Protein AF-A0A2H0RY71-F1 (afdb_monomer_lite)

Structure (mmCIF, N/CA/C/O backbone):
data_AF-A0A2H0RY71-F1
#
_entry.id   AF-A0A2H0RY71-F1
#
loop_
_atom_site.group_PDB
_atom_site.id
_atom_site.type_symbol
_atom_site.label_atom_id
_atom_site.label_alt_id
_atom_site.label_comp_id
_atom_site.label_asym_id
_atom_site.label_entity_id
_atom_site.label_seq_id
_atom_site.pdbx_PDB_ins_code
_atom_site.Cartn_x
_atom_site.Cartn_y
_atom_site.Cartn_z
_atom_site.occupancy
_atom_site.B_iso_or_equiv
_atom_site.auth_seq_id
_atom_site.auth_comp_id
_atom_site.auth_asym_id
_atom_site.auth_atom_id
_atom_site.pdbx_PDB_model_num
ATOM 1 N N . MET A 1 1 ? -17.832 7.885 30.423 1.00 71.50 1 MET A N 1
ATOM 2 C CA . MET A 1 1 ? -17.201 6.557 30.630 1.00 71.50 1 MET A CA 1
ATOM 3 C C . MET A 1 1 ? -16.771 6.067 29.256 1.00 71.50 1 MET A C 1
ATOM 5 O O . MET A 1 1 ? -17.600 6.143 28.365 1.00 71.50 1 MET A O 1
ATOM 9 N N . SER A 1 2 ? -15.509 5.671 29.056 1.00 88.50 2 SER A N 1
ATOM 10 C CA . SER A 1 2 ? -15.007 5.285 27.721 1.00 88.50 2 SER A CA 1
ATOM 11 C C . SER A 1 2 ? -15.626 3.967 27.247 1.00 88.50 2 SER A C 1
ATOM 13 O O . SER A 1 2 ? -15.734 3.004 28.014 1.00 88.50 2 SER A O 1
ATOM 15 N N . THR A 1 3 ? -16.004 3.929 25.972 1.00 90.19 3 THR A N 1
ATOM 16 C CA . THR A 1 3 ? -16.568 2.752 25.303 1.00 90.19 3 THR A CA 1
ATOM 17 C C . THR A 1 3 ? -15.517 1.651 25.176 1.00 90.19 3 THR A C 1
ATOM 19 O O . THR A 1 3 ? -15.818 0.482 25.414 1.00 90.19 3 THR A O 1
ATOM 22 N N . LEU A 1 4 ? -14.256 2.005 24.908 1.00 89.56 4 LEU A N 1
ATOM 23 C CA . LEU A 1 4 ? -13.130 1.069 24.884 1.00 89.56 4 LEU A CA 1
ATOM 24 C C . LEU A 1 4 ? -12.944 0.341 26.221 1.00 89.56 4 LEU A C 1
ATOM 26 O O . LEU A 1 4 ? -12.752 -0.876 26.246 1.00 89.56 4 LEU A O 1
ATOM 30 N N . LEU A 1 5 ? -13.031 1.066 27.341 1.00 89.62 5 LEU A N 1
ATOM 31 C CA . LEU A 1 5 ? -12.950 0.458 28.672 1.00 89.62 5 LEU A CA 1
ATOM 32 C C . LEU A 1 5 ? -14.111 -0.509 28.924 1.00 89.62 5 LEU A C 1
ATOM 34 O O . LEU A 1 5 ? -13.888 -1.600 29.447 1.00 89.62 5 LEU A O 1
ATOM 38 N N . SER A 1 6 ? -15.327 -0.141 28.511 1.00 91.06 6 SER A N 1
ATOM 39 C CA . SER A 1 6 ? -16.496 -1.019 28.624 1.00 91.06 6 SER A CA 1
ATOM 40 C C . SER A 1 6 ? -16.318 -2.306 27.808 1.00 91.06 6 SER A C 1
ATOM 42 O O . SER A 1 6 ? -16.525 -3.402 28.328 1.00 91.06 6 SER A O 1
ATOM 44 N N . VAL A 1 7 ? -15.837 -2.197 26.564 1.00 92.44 7 VAL A N 1
ATOM 45 C CA . VAL A 1 7 ? -15.566 -3.3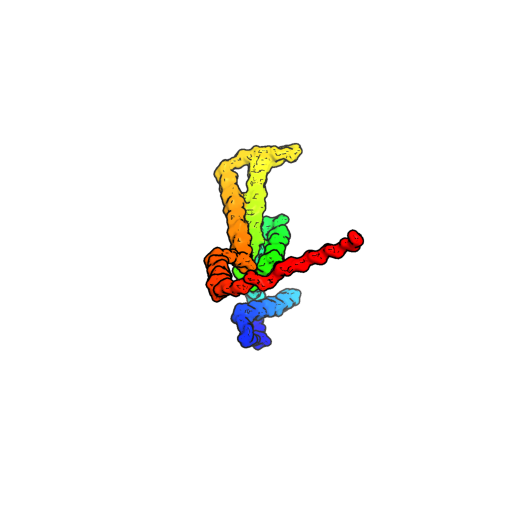55 25.697 1.00 92.44 7 VAL A CA 1
ATOM 46 C C . VAL A 1 7 ? -14.502 -4.273 26.300 1.00 92.44 7 VAL A C 1
ATOM 48 O O . VAL A 1 7 ? -14.707 -5.484 26.333 1.00 92.44 7 VAL A O 1
ATOM 51 N N . ARG A 1 8 ? -13.401 -3.725 26.831 1.00 92.81 8 ARG A N 1
ATOM 52 C CA . ARG A 1 8 ? -12.339 -4.514 27.487 1.00 92.81 8 ARG A CA 1
ATOM 53 C C . ARG A 1 8 ? -12.835 -5.275 28.719 1.00 92.81 8 ARG A C 1
ATOM 55 O O . ARG A 1 8 ? -12.370 -6.377 28.981 1.00 92.81 8 ARG A O 1
ATOM 62 N N . GLN A 1 9 ? -13.779 -4.709 29.469 1.00 91.50 9 GLN A N 1
ATOM 63 C CA . GLN A 1 9 ? -14.397 -5.398 30.607 1.00 91.50 9 GLN A CA 1
ATOM 64 C C . GLN A 1 9 ? -15.338 -6.525 30.156 1.00 91.50 9 GLN A C 1
ATOM 66 O O . GLN A 1 9 ? -15.360 -7.589 30.768 1.00 91.50 9 GLN A O 1
ATOM 71 N N . GLN A 1 10 ? -16.101 -6.308 29.082 1.00 91.38 10 GLN A N 1
ATOM 72 C CA . GLN A 1 10 ? -17.045 -7.296 28.538 1.00 91.38 10 GLN A CA 1
ATOM 73 C C . GLN A 1 10 ? -16.364 -8.430 27.767 1.00 91.38 10 GLN A C 1
ATOM 75 O O . GLN A 1 10 ? -16.939 -9.503 27.589 1.00 91.38 10 GLN A O 1
ATOM 80 N N . GLN A 1 11 ? -15.169 -8.179 27.245 1.00 89.69 11 GLN A N 1
ATOM 81 C CA . GLN A 1 11 ? -14.415 -9.108 26.420 1.00 89.69 11 GLN A CA 1
ATOM 82 C C . GLN A 1 11 ? -13.037 -9.274 27.042 1.00 89.69 11 GLN A C 1
ATOM 84 O O . GLN A 1 11 ? -12.101 -8.655 26.558 1.00 89.69 11 GLN A O 1
ATOM 89 N N . PRO A 1 12 ? -12.890 -10.062 28.118 1.00 90.81 12 PRO A N 1
ATOM 90 C CA . PRO A 1 12 ? -11.576 -10.330 28.677 1.00 90.81 12 PRO A CA 1
ATOM 91 C C . PRO A 1 12 ? -10.718 -11.101 27.669 1.00 90.81 12 PRO A C 1
ATOM 93 O O . PRO A 1 12 ? -11.213 -11.943 26.913 1.00 90.81 12 PRO A O 1
ATOM 96 N N . LYS A 1 13 ? -9.415 -10.815 27.678 1.00 93.88 13 LYS A N 1
ATOM 97 C CA . LYS A 1 13 ? -8.433 -11.499 26.835 1.00 93.88 13 LYS A CA 1
ATOM 98 C C . LYS A 1 13 ? -8.445 -13.003 27.114 1.00 93.88 13 LYS A C 1
ATOM 100 O O . LYS A 1 13 ? -8.377 -13.424 28.270 1.00 93.88 13 LYS A O 1
ATOM 105 N N . LYS A 1 14 ? -8.507 -13.811 26.054 1.00 93.38 14 LYS A N 1
ATOM 106 C CA . LYS A 1 14 ? -8.425 -15.272 26.178 1.00 93.38 14 LYS A CA 1
ATOM 107 C C . LYS A 1 14 ? -6.971 -15.726 26.392 1.00 93.38 14 LYS A C 1
ATOM 109 O O . LYS A 1 14 ? -6.064 -15.048 25.912 1.00 93.38 14 LYS A O 1
ATOM 114 N N . PRO A 1 15 ? -6.725 -16.865 27.067 1.00 91.19 15 PRO A N 1
ATOM 115 C CA . PRO A 1 15 ? -5.364 -17.334 27.358 1.00 91.19 15 PRO A CA 1
ATOM 116 C C . PRO A 1 15 ? -4.507 -17.620 26.117 1.00 91.19 15 PRO A C 1
ATOM 118 O O . PRO A 1 15 ? -3.291 -17.475 26.164 1.00 91.19 15 PRO A O 1
ATOM 121 N N . ASP A 1 16 ? -5.141 -18.032 25.021 1.00 92.38 16 ASP A N 1
ATOM 122 C CA . ASP A 1 16 ? -4.532 -18.380 23.735 1.00 92.38 16 ASP A CA 1
ATOM 123 C C . ASP A 1 16 ? -4.373 -17.182 22.787 1.00 92.38 16 ASP A C 1
ATOM 125 O O . ASP A 1 16 ? -3.717 -17.293 21.754 1.00 92.38 16 ASP A O 1
ATOM 129 N N . GLN A 1 17 ? -4.954 -16.032 23.134 1.00 90.19 17 GLN A N 1
ATOM 130 C CA . GLN A 1 17 ? -4.942 -14.842 22.297 1.00 90.19 17 GLN A CA 1
ATOM 131 C C . GLN A 1 17 ? -3.665 -14.028 22.528 1.00 90.19 17 GLN A C 1
ATOM 133 O O . GLN A 1 17 ? -3.279 -13.742 23.666 1.00 90.19 17 GLN A O 1
ATOM 138 N N . THR A 1 18 ? -3.021 -13.585 21.452 1.00 91.38 18 THR A N 1
ATOM 139 C CA . THR A 1 18 ? -1.910 -12.630 21.553 1.00 91.38 18 THR A CA 1
ATOM 140 C C . THR A 1 18 ? -2.407 -11.256 22.017 1.00 91.38 18 THR A C 1
ATOM 142 O O . THR A 1 18 ? -3.594 -10.941 21.947 1.00 91.38 18 THR A O 1
ATOM 145 N N . GLU A 1 19 ? -1.505 -10.405 22.518 1.00 91.56 19 GLU A N 1
ATOM 146 C CA . GLU A 1 19 ? -1.889 -9.033 22.890 1.00 91.56 19 GLU A CA 1
ATOM 147 C C . GLU A 1 19 ? -2.398 -8.244 21.679 1.00 91.56 19 GLU A C 1
ATOM 149 O O . GLU A 1 19 ? -3.429 -7.584 21.756 1.00 91.56 19 GLU A O 1
ATOM 154 N N . LEU A 1 20 ? -1.732 -8.398 20.533 1.00 85.88 20 LEU A N 1
ATOM 155 C CA . LEU A 1 20 ? -2.098 -7.706 19.303 1.00 85.88 20 LEU A CA 1
ATOM 156 C C . LEU A 1 20 ? -3.499 -8.108 18.814 1.00 85.88 20 LEU A C 1
ATOM 158 O O . LEU A 1 20 ? -4.319 -7.246 18.517 1.00 85.88 20 LEU A O 1
ATOM 162 N N . GLU A 1 21 ? -3.813 -9.408 18.793 1.00 86.50 21 GLU A N 1
ATOM 163 C CA . GLU A 1 21 ? -5.147 -9.895 18.406 1.00 86.50 21 GLU A CA 1
ATOM 164 C C . GLU A 1 21 ? -6.240 -9.407 19.361 1.00 86.50 21 GLU A C 1
ATOM 166 O O . GLU A 1 21 ? -7.380 -9.170 18.952 1.00 86.50 21 GLU A O 1
ATOM 171 N N . TYR A 1 22 ? -5.909 -9.281 20.646 1.00 91.56 22 TYR A N 1
ATOM 172 C CA . TYR A 1 22 ? -6.821 -8.759 21.652 1.00 91.56 22 TYR A CA 1
ATOM 173 C C . TYR A 1 22 ? -7.100 -7.266 21.444 1.00 91.56 22 TYR A C 1
ATOM 175 O O . TYR A 1 22 ? -8.259 -6.836 21.432 1.00 91.56 22 TYR A O 1
ATOM 183 N N . GLU A 1 23 ? -6.056 -6.475 21.209 1.00 90.69 23 GLU A N 1
ATOM 184 C CA . GLU A 1 23 ? -6.172 -5.057 20.869 1.00 90.69 23 GLU A CA 1
ATOM 185 C C . GLU A 1 23 ? -6.933 -4.834 19.556 1.00 90.69 23 GLU A C 1
ATOM 187 O O . GLU A 1 23 ? -7.751 -3.921 19.469 1.00 90.69 23 GLU A O 1
ATOM 192 N N . ASP A 1 24 ? -6.705 -5.666 18.539 1.00 87.81 24 ASP A N 1
ATOM 193 C CA . ASP A 1 24 ? -7.440 -5.652 17.268 1.00 87.81 24 ASP A CA 1
ATOM 194 C C . ASP A 1 24 ? -8.928 -5.905 17.451 1.00 87.81 24 ASP A C 1
ATOM 196 O O . ASP A 1 24 ? -9.764 -5.118 16.997 1.00 87.81 24 ASP A O 1
ATOM 200 N N . MET A 1 25 ? -9.269 -6.972 18.165 1.00 90.50 25 MET A N 1
ATOM 201 C CA . MET A 1 25 ? -10.656 -7.331 18.417 1.00 90.50 25 MET A CA 1
ATOM 202 C C . MET A 1 25 ? -11.376 -6.260 19.245 1.00 90.50 25 MET A C 1
ATOM 204 O O . MET A 1 25 ? -12.502 -5.885 18.909 1.00 90.50 25 MET A O 1
ATOM 208 N N . THR A 1 26 ? -10.738 -5.742 20.300 1.00 93.75 26 THR A N 1
ATOM 209 C CA . THR A 1 26 ? -11.351 -4.716 21.157 1.00 93.75 26 THR A CA 1
ATOM 210 C C . THR A 1 26 ? -11.564 -3.408 20.406 1.00 93.75 26 THR A C 1
ATOM 212 O O . THR A 1 26 ? -12.674 -2.883 20.450 1.00 93.75 26 THR A O 1
ATOM 215 N N . LEU A 1 27 ? -10.579 -2.929 19.639 1.00 92.38 27 LEU A N 1
ATOM 216 C CA . LEU A 1 27 ? -10.727 -1.711 18.835 1.00 92.38 27 LEU A CA 1
ATOM 217 C C . LEU A 1 27 ? -11.816 -1.838 17.768 1.00 92.38 27 LEU A C 1
ATOM 219 O O . LEU A 1 27 ? -12.623 -0.922 17.618 1.00 92.38 27 LEU A O 1
ATOM 223 N N . LEU A 1 28 ? -11.904 -2.978 17.074 1.00 91.06 28 LEU A N 1
ATOM 224 C CA . LEU A 1 28 ? -12.947 -3.193 16.068 1.00 91.06 28 LEU A CA 1
ATOM 225 C C . LEU A 1 28 ? -14.352 -3.235 16.692 1.00 91.06 28 LEU A C 1
ATOM 227 O O . LEU A 1 28 ? -15.292 -2.660 16.140 1.00 91.06 28 LEU A O 1
ATOM 231 N N . LYS A 1 29 ? -14.508 -3.868 17.863 1.00 93.69 29 LYS A N 1
ATOM 232 C CA . LYS A 1 29 ? -15.787 -3.877 18.595 1.00 93.69 29 LYS A CA 1
ATOM 233 C C . LYS A 1 29 ? -16.166 -2.494 19.113 1.00 93.69 29 LYS A C 1
ATOM 235 O O . LYS A 1 29 ? -17.323 -2.102 18.982 1.00 93.69 29 LYS A O 1
ATOM 240 N N . THR A 1 30 ? -15.208 -1.750 19.665 1.00 94.62 30 THR A N 1
ATOM 241 C CA . THR A 1 30 ? -15.423 -0.363 20.098 1.00 94.62 30 THR A CA 1
ATOM 242 C C . THR A 1 30 ? -15.841 0.513 18.922 1.00 94.62 30 THR A C 1
ATOM 244 O O . THR A 1 30 ? -16.807 1.263 19.046 1.00 94.62 30 THR A O 1
ATOM 247 N N . PHE A 1 31 ? -15.187 0.367 17.765 1.00 94.62 31 PHE A N 1
ATOM 248 C CA . PHE A 1 31 ? -15.582 1.059 16.543 1.00 94.62 31 PHE A CA 1
ATOM 249 C C . PHE A 1 31 ? -17.024 0.735 16.149 1.00 94.62 31 PHE A C 1
ATOM 251 O O . PHE A 1 31 ? -17.792 1.657 15.907 1.00 94.62 31 PHE A O 1
ATOM 258 N N . GLY A 1 32 ? -17.411 -0.545 16.133 1.00 92.56 32 GLY A N 1
ATOM 259 C CA . GLY A 1 32 ? -18.775 -0.963 15.794 1.00 92.56 32 GLY A CA 1
ATOM 260 C C . GLY A 1 32 ? -19.836 -0.330 16.699 1.00 92.56 32 GLY A C 1
ATOM 261 O O . GLY A 1 32 ? -20.790 0.263 16.201 1.00 92.56 32 GLY A O 1
ATOM 262 N N . GLN A 1 33 ? -19.628 -0.363 18.020 1.00 94.81 33 GLN A N 1
ATOM 263 C CA . GLN A 1 33 ? -20.557 0.239 18.987 1.00 94.81 33 GLN A CA 1
ATOM 264 C C . GLN A 1 33 ? -20.676 1.761 18.818 1.00 94.81 33 GLN A C 1
ATOM 266 O O . GLN A 1 33 ? -21.778 2.310 18.850 1.00 94.81 33 GLN A O 1
ATOM 271 N N . LEU A 1 34 ? -19.552 2.457 18.627 1.00 94.81 34 LEU A N 1
ATOM 272 C CA . LEU A 1 34 ? -19.550 3.905 18.406 1.00 94.81 34 LEU A CA 1
ATOM 273 C C . LEU A 1 34 ? -20.143 4.275 17.041 1.00 94.81 34 LEU A C 1
ATOM 275 O O . LEU A 1 34 ? -20.860 5.267 16.935 1.00 94.81 34 LEU A O 1
ATOM 279 N N . TYR A 1 35 ? -19.902 3.467 16.008 1.00 93.25 35 TYR A N 1
ATOM 280 C CA . TYR A 1 35 ? -20.454 3.668 14.672 1.00 93.25 35 TYR A CA 1
ATOM 281 C C . TYR A 1 35 ? -21.977 3.503 14.648 1.00 93.25 35 TYR A C 1
ATOM 283 O O . TYR A 1 35 ? -22.668 4.313 14.035 1.00 93.25 35 TYR A O 1
ATOM 291 N N . GLU A 1 36 ? -22.529 2.514 15.354 1.00 94.50 36 GLU A N 1
ATOM 292 C CA . GLU A 1 36 ? -23.982 2.363 15.508 1.00 94.50 36 GLU A CA 1
ATOM 293 C C . GLU A 1 36 ? -24.610 3.599 16.166 1.00 94.50 36 GLU A C 1
ATOM 295 O O . GLU A 1 36 ? -25.590 4.147 15.655 1.00 94.50 36 GLU A O 1
ATOM 300 N N . LYS A 1 37 ? -24.001 4.107 17.246 1.00 93.75 37 LYS A N 1
ATOM 301 C CA . LYS A 1 37 ? -24.437 5.357 17.890 1.00 93.75 37 LYS A CA 1
ATOM 302 C C . LYS A 1 37 ? -24.292 6.569 16.970 1.00 93.75 37 LYS A C 1
ATOM 304 O O . LYS A 1 37 ? -25.174 7.427 16.959 1.00 93.75 37 LYS A O 1
ATOM 309 N N . PHE A 1 38 ? -23.217 6.642 16.183 1.00 92.56 38 PHE A N 1
ATOM 310 C CA . PHE A 1 38 ? -23.003 7.691 15.182 1.00 92.56 38 PHE A CA 1
ATOM 311 C C . PHE A 1 38 ? -24.128 7.703 14.140 1.00 92.56 38 PHE A C 1
ATOM 313 O O . PHE A 1 38 ? -24.715 8.754 13.884 1.00 92.56 38 PHE A O 1
ATOM 320 N N . GLN A 1 39 ? -24.486 6.537 13.589 1.00 93.25 39 GLN A N 1
ATOM 321 C CA . GLN A 1 39 ? -25.592 6.396 12.629 1.00 93.25 39 GLN A CA 1
ATOM 322 C C . GLN A 1 39 ? -26.936 6.822 13.233 1.00 93.25 39 GLN A C 1
ATOM 324 O O . GLN A 1 39 ? -27.763 7.435 12.558 1.00 93.25 39 GLN A O 1
ATOM 329 N N . GLN A 1 40 ? -27.131 6.560 14.525 1.00 95.12 40 GLN A N 1
ATOM 330 C CA . GLN A 1 40 ? -28.310 6.983 15.284 1.00 95.12 40 GLN A CA 1
ATOM 331 C C . GLN A 1 40 ? -28.252 8.450 15.747 1.00 95.12 40 GLN A C 1
ATOM 333 O O . GLN A 1 40 ? -29.199 8.920 16.373 1.00 95.12 40 GLN A O 1
ATOM 338 N N . LYS A 1 41 ? -27.167 9.186 15.450 1.00 92.50 41 LYS A N 1
ATOM 339 C CA . LYS A 1 41 ? -26.903 10.555 15.937 1.00 92.50 41 LYS A CA 1
ATOM 340 C C . LYS A 1 41 ? -26.999 10.676 17.465 1.00 92.50 41 LYS A C 1
ATOM 342 O O . LYS A 1 41 ? -27.442 11.695 17.989 1.00 92.50 41 LYS A O 1
ATOM 347 N N . ALA A 1 42 ? -26.594 9.622 18.168 1.00 93.75 42 ALA A N 1
ATOM 348 C CA . ALA A 1 42 ? -26.730 9.469 19.614 1.00 93.75 42 ALA A CA 1
ATOM 349 C C . ALA A 1 42 ? -25.386 9.551 20.363 1.00 93.75 42 ALA A C 1
ATOM 351 O O . ALA A 1 42 ? -25.322 9.194 21.538 1.00 93.75 42 ALA A O 1
ATOM 352 N N . LEU A 1 43 ? -24.309 9.984 19.696 1.00 92.31 43 LEU A N 1
ATOM 353 C CA . LEU A 1 43 ? -23.012 10.172 20.344 1.00 92.31 43 LEU A CA 1
ATOM 354 C C . LEU A 1 43 ? -23.021 11.404 21.250 1.00 92.31 43 LEU A C 1
ATOM 356 O O . LEU A 1 43 ? -23.495 12.479 20.886 1.00 92.31 43 LEU A O 1
ATOM 360 N N . THR A 1 44 ? -22.433 11.250 22.428 1.00 93.25 44 THR A N 1
ATOM 361 C CA . THR A 1 44 ? -22.022 12.376 23.268 1.00 93.25 44 THR A CA 1
ATOM 362 C C . THR A 1 44 ? -20.711 12.985 22.754 1.00 93.25 44 THR A C 1
ATOM 364 O O . THR A 1 44 ? -19.957 12.330 22.040 1.00 93.25 44 THR A O 1
ATOM 367 N N . LYS A 1 45 ? -20.379 14.220 23.158 1.00 91.88 45 LYS A N 1
ATOM 368 C CA . LYS A 1 45 ? -19.122 14.889 22.751 1.00 91.88 45 LYS A CA 1
ATOM 369 C C . LYS A 1 45 ? -17.858 14.089 23.093 1.00 91.88 45 LYS A C 1
ATOM 371 O O . LYS A 1 45 ? -16.894 14.094 22.332 1.00 91.88 45 LYS A O 1
ATOM 376 N N . ASP A 1 46 ? -17.855 13.409 24.239 1.00 91.50 46 ASP A N 1
ATOM 377 C CA . ASP A 1 46 ? -16.723 12.572 24.648 1.00 91.50 46 ASP A CA 1
ATOM 378 C C . ASP A 1 46 ? -16.611 11.323 23.762 1.00 91.50 46 ASP A C 1
ATOM 380 O O . ASP A 1 46 ? -15.510 10.932 23.374 1.00 91.50 46 ASP A O 1
ATOM 384 N N . GLU A 1 47 ? -17.747 10.731 23.390 1.00 92.62 47 GLU A N 1
ATOM 385 C CA . GLU A 1 47 ? -17.793 9.584 22.483 1.00 92.62 47 GLU A CA 1
ATOM 386 C C . GLU A 1 47 ? -17.481 9.969 21.033 1.00 92.62 47 GLU A C 1
ATOM 388 O O . GLU A 1 47 ? -16.918 9.153 20.317 1.00 92.62 47 GLU A O 1
ATOM 393 N N . GLU A 1 48 ? -17.782 11.193 20.587 1.00 92.94 48 GLU A N 1
ATOM 394 C CA . GLU A 1 48 ? -17.347 11.699 19.276 1.00 92.94 48 GLU A CA 1
ATOM 395 C C . GLU A 1 48 ? -15.819 11.735 19.181 1.00 92.94 48 GLU A C 1
ATOM 397 O O . GLU A 1 48 ? -15.240 11.283 18.193 1.00 92.94 48 GLU A O 1
ATOM 402 N N . LYS A 1 49 ? -15.149 12.221 20.233 1.00 93.81 49 LYS A N 1
ATOM 403 C CA . LYS A 1 49 ? -13.683 12.236 20.290 1.00 93.81 49 LYS A CA 1
ATOM 404 C C . LYS A 1 49 ? -13.106 10.819 20.313 1.00 93.81 49 LYS A C 1
ATOM 406 O O . LYS A 1 49 ? -12.139 10.548 19.605 1.00 93.81 49 LYS A O 1
ATOM 411 N N . GLU A 1 50 ? -13.692 9.928 21.113 1.00 93.81 50 GLU A N 1
ATOM 412 C CA . GLU A 1 50 ? -13.301 8.514 21.157 1.00 93.81 50 GLU A CA 1
ATOM 413 C C . GLU A 1 50 ? -13.539 7.826 19.803 1.00 93.81 50 GLU A C 1
ATOM 415 O O . GLU A 1 50 ? -12.697 7.061 19.341 1.00 93.81 50 GLU A O 1
ATOM 420 N N . TYR A 1 51 ? -14.647 8.137 19.129 1.00 93.69 51 TYR A N 1
ATOM 421 C CA . TYR A 1 51 ? -14.985 7.599 17.815 1.00 93.69 51 TYR A CA 1
ATOM 422 C C . TYR A 1 51 ? -13.975 8.015 16.751 1.00 93.69 51 TYR A C 1
ATOM 424 O O . TYR A 1 51 ? -13.526 7.156 15.996 1.00 93.69 51 TYR A O 1
ATOM 432 N N . GLU A 1 52 ? -13.579 9.288 16.690 1.00 93.44 52 GLU A N 1
ATOM 433 C CA . GLU A 1 52 ? -12.569 9.736 15.724 1.00 93.44 52 GLU A CA 1
ATOM 434 C C . GLU A 1 52 ? -11.198 9.083 15.972 1.00 93.44 52 GLU A C 1
ATOM 436 O O . GLU A 1 52 ? -10.550 8.651 15.015 1.00 93.44 52 GLU A O 1
ATOM 441 N N . ASP A 1 53 ? -10.781 8.932 17.234 1.00 93.25 53 ASP A N 1
ATOM 442 C CA . ASP A 1 53 ? -9.527 8.248 17.586 1.00 93.25 53 ASP A CA 1
ATOM 443 C C . ASP A 1 53 ? -9.558 6.762 17.187 1.00 93.25 53 ASP A C 1
ATOM 445 O O . ASP A 1 53 ? -8.703 6.276 16.439 1.00 93.25 53 ASP A O 1
ATOM 449 N N . VAL A 1 54 ? -10.609 6.045 17.598 1.00 93.38 54 VAL A N 1
ATOM 450 C CA . VAL A 1 54 ? -10.791 4.624 17.274 1.00 93.38 54 VAL A CA 1
ATOM 451 C C . VAL A 1 54 ? -10.943 4.417 15.764 1.00 93.38 54 VAL A C 1
ATOM 453 O O . VAL A 1 54 ? -10.362 3.480 15.212 1.00 93.38 54 VAL A O 1
ATOM 456 N N . ARG A 1 55 ? -11.664 5.302 15.061 1.00 91.19 55 ARG A N 1
ATOM 457 C CA . ARG A 1 55 ? -11.794 5.259 13.597 1.00 91.19 55 ARG A CA 1
ATOM 458 C C . ARG A 1 55 ? -10.436 5.402 12.925 1.00 91.19 55 ARG A C 1
ATOM 460 O O . ARG A 1 55 ? -10.152 4.639 12.004 1.00 91.19 55 ARG A O 1
ATOM 467 N N . GLY A 1 56 ? -9.599 6.340 13.370 1.00 87.75 56 GLY A N 1
ATOM 468 C CA . GLY A 1 56 ? -8.245 6.518 12.845 1.00 87.75 56 GLY A CA 1
ATOM 469 C C . GLY A 1 56 ? -7.397 5.253 12.991 1.00 87.75 56 GLY A C 1
ATOM 470 O O . GLY A 1 56 ? -6.767 4.812 12.028 1.00 87.75 56 GLY A O 1
ATOM 471 N N . GLN A 1 57 ? -7.448 4.617 14.163 1.00 89.25 57 GLN A N 1
ATOM 472 C CA . GLN A 1 57 ? -6.707 3.384 14.444 1.00 89.25 57 GLN A CA 1
ATOM 473 C C . GLN A 1 57 ? -7.204 2.195 13.607 1.00 89.25 57 GLN A C 1
ATOM 475 O O . GLN A 1 57 ? -6.399 1.488 12.996 1.00 89.25 57 GLN A O 1
ATOM 480 N N . VAL A 1 58 ? -8.523 1.991 13.519 1.00 87.06 58 VAL A N 1
ATOM 481 C CA . VAL A 1 58 ? -9.118 0.929 12.689 1.00 87.06 58 VAL A CA 1
ATOM 482 C C . VAL A 1 58 ? -8.815 1.158 11.211 1.00 87.06 58 VAL A C 1
ATOM 484 O O . VAL A 1 58 ? -8.442 0.218 10.508 1.00 87.06 58 VAL A O 1
ATOM 487 N N . PHE A 1 59 ? -8.903 2.403 10.737 1.00 83.38 59 PHE A N 1
ATOM 488 C CA . PHE A 1 59 ? -8.587 2.740 9.354 1.00 83.38 59 PHE A CA 1
ATOM 489 C C . PHE A 1 59 ? -7.119 2.456 9.030 1.00 83.38 59 PHE A C 1
ATOM 491 O O . PHE A 1 59 ? -6.845 1.764 8.053 1.00 83.38 59 PHE A O 1
ATOM 498 N N . ALA A 1 60 ? -6.177 2.888 9.876 1.00 80.12 60 ALA A N 1
ATOM 499 C CA . ALA A 1 60 ? -4.752 2.603 9.695 1.00 80.12 60 ALA A CA 1
ATOM 500 C C . ALA A 1 60 ? -4.462 1.091 9.615 1.00 80.12 60 ALA A C 1
ATOM 502 O O . ALA A 1 60 ? -3.660 0.644 8.792 1.00 80.12 60 ALA A O 1
ATOM 503 N N . ARG A 1 61 ? -5.163 0.278 10.415 1.00 78.19 61 ARG A N 1
ATOM 504 C CA . ARG A 1 61 ? -5.050 -1.189 10.378 1.00 78.19 61 ARG A CA 1
ATOM 505 C C . ARG A 1 61 ? -5.642 -1.785 9.102 1.00 78.19 61 ARG A C 1
ATOM 507 O O . ARG A 1 61 ? -5.015 -2.634 8.467 1.00 78.19 61 ARG A O 1
ATOM 514 N N . HIS A 1 62 ? -6.814 -1.316 8.677 1.00 73.19 62 HIS A N 1
ATOM 515 C CA . HIS A 1 62 ? -7.407 -1.719 7.402 1.00 73.19 62 HIS A CA 1
ATOM 516 C C . HIS A 1 62 ? -6.581 -1.285 6.193 1.00 73.19 62 HIS A C 1
ATOM 518 O O . HIS A 1 62 ? -6.549 -2.019 5.207 1.00 73.19 62 HIS A O 1
ATOM 524 N N . MET A 1 63 ? -5.852 -0.169 6.267 1.00 76.75 63 MET A N 1
ATOM 525 C CA . MET A 1 63 ? -4.944 0.237 5.195 1.00 76.75 63 MET A CA 1
ATOM 526 C C . MET A 1 63 ? -3.873 -0.819 4.921 1.00 76.75 63 MET A C 1
ATOM 528 O O . MET A 1 63 ? -3.642 -1.145 3.759 1.00 76.75 63 MET A O 1
ATOM 532 N N . LEU A 1 64 ? -3.289 -1.404 5.971 1.00 68.69 64 LEU A N 1
ATOM 533 C CA . LEU A 1 64 ? -2.290 -2.471 5.849 1.00 68.69 64 LEU A CA 1
ATOM 534 C C . LEU A 1 64 ? -2.899 -3.827 5.466 1.00 68.69 64 LEU A C 1
ATOM 536 O O . LEU A 1 64 ? -2.281 -4.596 4.737 1.00 68.69 64 LEU A O 1
ATOM 540 N N . ALA A 1 65 ? -4.096 -4.147 5.961 1.00 68.62 65 ALA A N 1
ATOM 541 C CA . ALA A 1 65 ? -4.729 -5.443 5.708 1.00 68.62 65 ALA A CA 1
ATOM 542 C C . ALA A 1 65 ? -5.453 -5.524 4.351 1.00 68.62 65 ALA A C 1
ATOM 544 O O . ALA A 1 65 ? -5.596 -6.614 3.799 1.00 68.62 65 ALA A O 1
ATOM 545 N N . GLY A 1 66 ? -5.945 -4.398 3.833 1.00 67.06 66 GLY A N 1
ATOM 546 C CA . GLY A 1 66 ? -6.769 -4.327 2.624 1.00 67.06 66 GLY A CA 1
ATOM 547 C C . GLY A 1 66 ? -6.045 -3.819 1.378 1.00 67.06 66 GLY A C 1
ATOM 548 O O . GLY A 1 66 ? -6.607 -3.918 0.292 1.00 67.06 66 GLY A O 1
ATOM 549 N N . GLY A 1 67 ? -4.828 -3.285 1.516 1.00 67.44 67 GLY A N 1
ATOM 550 C CA . GLY A 1 67 ? -4.118 -2.617 0.418 1.00 67.44 67 GLY A CA 1
ATOM 551 C C . GLY A 1 67 ? -4.585 -1.193 0.147 1.00 67.44 67 GLY A C 1
ATOM 552 O O . GLY A 1 67 ? -4.196 -0.593 -0.855 1.00 67.44 67 GLY A O 1
ATOM 553 N N . ALA A 1 68 ? -5.406 -0.622 1.036 1.00 74.44 68 ALA A N 1
ATOM 554 C CA . ALA A 1 68 ? -5.919 0.733 0.862 1.00 74.44 68 ALA A CA 1
ATOM 555 C C . ALA A 1 68 ? -4.800 1.789 0.933 1.00 74.44 68 ALA A C 1
ATOM 557 O O . ALA A 1 68 ? -4.990 2.911 0.468 1.00 74.44 68 ALA A O 1
ATOM 558 N N . MET A 1 69 ? -3.620 1.436 1.461 1.00 79.44 69 MET A N 1
ATOM 559 C CA . MET A 1 69 ? -2.442 2.297 1.394 1.00 79.44 69 MET A CA 1
ATOM 560 C C . MET A 1 69 ? -1.966 2.476 -0.053 1.00 79.44 69 MET A C 1
ATOM 562 O O . MET A 1 69 ? -1.873 3.617 -0.509 1.00 79.44 69 MET A O 1
ATOM 566 N N . SER A 1 70 ? -1.763 1.399 -0.814 1.00 82.44 70 SER A N 1
ATOM 567 C CA . SER A 1 70 ? -1.426 1.501 -2.241 1.00 82.44 70 SER A CA 1
ATOM 568 C C . SER A 1 70 ? -2.486 2.249 -3.070 1.00 82.44 70 SER A C 1
ATOM 570 O O . SER A 1 70 ? -2.139 3.096 -3.893 1.00 82.44 70 SER A O 1
ATOM 572 N N . GLU A 1 71 ? -3.780 2.042 -2.798 1.00 85.94 71 GLU A N 1
ATOM 573 C CA . GLU A 1 71 ? -4.866 2.777 -3.469 1.00 85.94 71 GLU A CA 1
ATOM 574 C C . GLU A 1 71 ? -4.890 4.270 -3.109 1.00 85.94 71 GLU A C 1
ATOM 576 O O . GLU A 1 71 ? -5.231 5.110 -3.944 1.00 85.94 71 GLU A O 1
ATOM 581 N N . SER A 1 72 ? -4.538 4.628 -1.870 1.00 81.75 72 SER A N 1
ATOM 582 C CA . SER A 1 72 ? -4.540 6.024 -1.419 1.00 81.75 72 SER A CA 1
ATOM 583 C C . SER A 1 72 ? -3.487 6.881 -2.129 1.00 81.75 72 SER A C 1
ATOM 585 O O . SER A 1 72 ? -3.735 8.062 -2.365 1.00 81.75 72 SER A O 1
ATOM 587 N N . HIS A 1 73 ? -2.364 6.272 -2.525 1.00 80.94 73 HIS A N 1
ATOM 588 C CA . HIS A 1 73 ? -1.271 6.920 -3.256 1.00 80.94 73 HIS A CA 1
ATOM 589 C C . HIS A 1 73 ? -1.433 6.877 -4.780 1.00 80.94 73 HIS A C 1
ATOM 591 O O . HIS A 1 73 ? -0.663 7.516 -5.496 1.00 80.94 73 HIS A O 1
ATOM 597 N N . ALA A 1 74 ? -2.408 6.123 -5.287 1.00 87.44 74 ALA A N 1
ATOM 598 C CA . ALA A 1 74 ? -2.656 6.026 -6.713 1.00 87.44 74 ALA A CA 1
ATOM 599 C C . ALA A 1 74 ? -3.410 7.247 -7.253 1.00 87.44 74 ALA A C 1
ATOM 601 O O . ALA A 1 74 ? -4.273 7.825 -6.579 1.00 87.44 74 A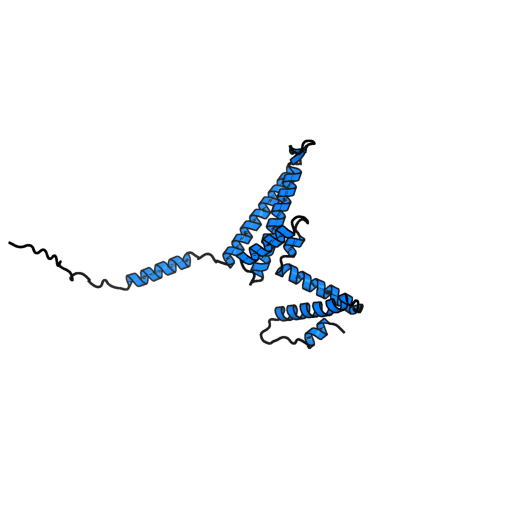LA A O 1
ATOM 602 N N . ASP A 1 75 ? -3.128 7.589 -8.514 1.00 87.25 75 ASP A N 1
ATOM 603 C CA . ASP A 1 75 ? -3.932 8.543 -9.278 1.00 87.25 75 ASP A CA 1
ATOM 604 C C . ASP A 1 75 ? -5.421 8.150 -9.216 1.00 87.25 75 ASP A C 1
ATOM 606 O O . ASP A 1 75 ? -5.767 6.964 -9.243 1.00 87.25 75 ASP A O 1
ATOM 610 N N . SER A 1 76 ? -6.319 9.138 -9.136 1.00 87.12 76 SER A N 1
ATOM 611 C CA . SER A 1 76 ? -7.757 8.916 -8.915 1.00 87.12 76 SER A CA 1
ATOM 612 C C . SER A 1 76 ? -8.395 7.970 -9.939 1.00 87.12 76 SER A C 1
ATOM 614 O O . SER A 1 76 ? -9.208 7.128 -9.564 1.00 87.12 76 SER A O 1
ATOM 616 N N . ASP A 1 77 ? -7.981 8.058 -11.204 1.00 87.44 77 ASP A N 1
ATOM 617 C CA . ASP A 1 77 ? -8.433 7.222 -12.321 1.00 87.44 77 ASP A CA 1
ATOM 618 C C . ASP A 1 77 ? -7.886 5.784 -12.278 1.00 87.44 77 ASP A C 1
ATOM 620 O O . ASP A 1 77 ? -8.368 4.910 -12.997 1.00 87.44 77 ASP A O 1
ATOM 624 N N . ARG A 1 78 ? -6.896 5.513 -11.422 1.00 88.06 78 ARG A N 1
ATOM 625 C CA . ARG A 1 78 ? -6.168 4.237 -11.359 1.00 88.06 78 ARG A CA 1
ATOM 626 C C . ARG A 1 78 ? -6.316 3.505 -10.037 1.00 88.06 78 ARG A C 1
ATOM 628 O O . ARG A 1 78 ? -5.903 2.351 -9.955 1.00 88.06 78 ARG A O 1
ATOM 635 N N . LYS A 1 79 ? -6.957 4.102 -9.029 1.00 90.25 79 LYS A N 1
ATOM 636 C CA . LYS A 1 79 ? -7.187 3.460 -7.721 1.00 90.25 79 LYS A CA 1
ATOM 637 C C . LYS A 1 79 ? -7.765 2.054 -7.848 1.00 90.25 79 LYS A C 1
ATOM 639 O O . LYS A 1 79 ? -7.242 1.120 -7.255 1.00 90.25 79 LYS A O 1
ATOM 644 N N . HIS A 1 80 ? -8.775 1.875 -8.701 1.00 89.00 80 HIS A N 1
ATOM 645 C CA . HIS A 1 80 ? -9.403 0.567 -8.903 1.00 89.00 80 HIS A CA 1
ATOM 646 C C . HIS A 1 80 ? -8.467 -0.455 -9.576 1.00 89.00 80 HIS A C 1
ATOM 648 O O . HIS A 1 80 ? -8.549 -1.653 -9.299 1.00 89.00 80 HIS A O 1
ATOM 654 N N . LEU A 1 81 ? -7.572 0.001 -10.460 1.00 90.56 81 LEU A N 1
ATOM 655 C CA . LEU A 1 81 ? -6.549 -0.852 -11.065 1.00 90.56 81 LEU A CA 1
ATOM 656 C C . LEU A 1 81 ? -5.535 -1.299 -10.007 1.00 90.56 81 LEU A C 1
ATOM 658 O O . LEU A 1 81 ? -5.261 -2.489 -9.902 1.00 90.56 81 LEU A O 1
ATOM 662 N N . ILE A 1 82 ? -5.031 -0.371 -9.192 1.00 92.50 82 ILE A N 1
ATOM 663 C CA . ILE A 1 82 ? -4.056 -0.674 -8.136 1.00 92.50 82 ILE A CA 1
ATOM 664 C C . ILE A 1 82 ? -4.663 -1.578 -7.061 1.00 92.50 82 ILE A C 1
ATOM 666 O O . ILE A 1 82 ? -4.044 -2.569 -6.681 1.00 92.50 82 ILE A O 1
ATOM 670 N N . GLY A 1 83 ? -5.916 -1.339 -6.673 1.00 90.00 83 GLY A N 1
ATOM 671 C CA . GLY A 1 83 ? -6.662 -2.235 -5.791 1.00 90.00 83 GLY A CA 1
ATOM 672 C C . GLY A 1 83 ? -6.810 -3.647 -6.357 1.00 90.00 83 GLY A C 1
ATOM 673 O O . GLY A 1 83 ? -6.692 -4.643 -5.640 1.00 90.00 83 GLY A O 1
ATOM 674 N N . ARG A 1 84 ? -7.018 -3.769 -7.676 1.00 91.19 84 ARG A N 1
ATOM 675 C CA . ARG A 1 84 ? -7.034 -5.071 -8.355 1.00 91.19 84 ARG A CA 1
ATOM 676 C C . ARG A 1 84 ? -5.659 -5.742 -8.333 1.00 91.19 84 ARG A C 1
ATOM 678 O O . ARG A 1 84 ? -5.606 -6.909 -7.960 1.00 91.19 84 ARG A O 1
ATOM 685 N N . VAL A 1 85 ? -4.584 -5.020 -8.657 1.00 92.38 85 VAL A N 1
ATOM 686 C CA . VAL A 1 85 ? -3.202 -5.531 -8.582 1.00 92.38 85 VAL A CA 1
ATOM 687 C C . VAL A 1 85 ? -2.899 -6.044 -7.176 1.00 92.38 85 VAL A C 1
ATOM 689 O O . VAL A 1 85 ? -2.441 -7.171 -7.021 1.00 92.38 85 VAL A O 1
ATOM 692 N N . HIS A 1 86 ? -3.230 -5.272 -6.141 1.00 93.19 86 HIS A N 1
ATOM 693 C CA . HIS A 1 86 ? -3.040 -5.680 -4.751 1.00 93.19 86 HIS A CA 1
ATOM 694 C C . HIS A 1 86 ? -3.772 -6.994 -4.421 1.00 93.19 86 HIS A C 1
ATOM 696 O O . HIS A 1 86 ? -3.190 -7.906 -3.831 1.00 93.19 86 HIS A O 1
ATOM 702 N N . ARG A 1 87 ? -5.046 -7.128 -4.823 1.00 91.06 87 ARG A N 1
ATOM 703 C CA . ARG A 1 87 ? -5.828 -8.360 -4.604 1.00 91.06 87 ARG A CA 1
ATOM 704 C C . ARG A 1 87 ? -5.262 -9.565 -5.355 1.00 91.06 87 ARG A C 1
ATOM 706 O O . ARG A 1 87 ? -5.223 -10.650 -4.784 1.00 91.06 87 ARG A O 1
ATOM 713 N N . GLU A 1 88 ? -4.826 -9.385 -6.600 1.00 93.69 88 GLU A N 1
ATOM 714 C CA . GLU A 1 88 ? -4.222 -10.460 -7.397 1.00 93.69 88 GLU A CA 1
ATOM 715 C C . GLU A 1 88 ? -2.883 -10.915 -6.796 1.00 93.69 88 GLU A C 1
ATOM 717 O O . GLU A 1 88 ? -2.674 -12.113 -6.617 1.00 93.69 88 GLU A O 1
ATOM 722 N N . LEU A 1 89 ? -2.032 -9.981 -6.358 1.00 93.38 89 LEU A N 1
ATOM 723 C CA . LEU A 1 89 ? -0.781 -10.296 -5.659 1.00 93.38 89 LEU A CA 1
ATOM 724 C C . LEU A 1 89 ? -1.023 -11.050 -4.347 1.00 93.38 89 LEU A C 1
ATOM 726 O O . LEU A 1 89 ? -0.320 -12.010 -4.040 1.00 93.38 89 LEU A O 1
ATOM 730 N N . ARG A 1 90 ? -2.043 -10.652 -3.582 1.00 92.31 90 ARG A N 1
ATOM 731 C CA . ARG A 1 90 ? -2.455 -11.371 -2.372 1.00 92.31 90 ARG A CA 1
ATOM 732 C C . ARG A 1 90 ? -2.931 -12.789 -2.676 1.00 92.31 90 ARG A C 1
ATOM 734 O O . ARG A 1 90 ? -2.597 -13.700 -1.926 1.00 92.31 90 ARG A O 1
ATOM 741 N N . ALA A 1 91 ? -3.675 -12.987 -3.762 1.00 91.94 91 ALA A N 1
ATOM 742 C CA . ALA A 1 91 ? -4.104 -14.316 -4.188 1.00 91.94 91 ALA A CA 1
ATOM 743 C C . ALA A 1 91 ? -2.926 -15.193 -4.655 1.00 91.94 91 ALA A C 1
ATOM 745 O O . ALA A 1 91 ? -2.924 -16.393 -4.398 1.00 91.94 91 ALA A O 1
ATOM 746 N N . GLU A 1 92 ? -1.920 -14.607 -5.311 1.00 93.19 92 GLU A N 1
ATOM 747 C CA . GLU A 1 92 ? -0.742 -15.330 -5.811 1.00 93.19 92 GLU A CA 1
ATOM 748 C C . GLU A 1 92 ? 0.243 -15.710 -4.694 1.00 93.19 92 GLU A C 1
ATOM 750 O O . GLU A 1 92 ? 0.742 -16.838 -4.658 1.00 93.19 92 GLU A O 1
ATOM 755 N N . TYR A 1 93 ? 0.536 -14.779 -3.780 1.00 91.69 93 TYR A N 1
ATOM 756 C CA . TYR A 1 93 ? 1.600 -14.942 -2.783 1.00 91.69 93 TYR A CA 1
ATOM 757 C C . TYR A 1 93 ? 1.097 -15.286 -1.368 1.00 91.69 93 TYR A C 1
ATOM 759 O O . TYR A 1 93 ? 1.901 -15.688 -0.515 1.00 91.69 93 TYR A O 1
ATOM 767 N N . GLY A 1 94 ? -0.207 -15.178 -1.113 1.00 89.44 94 GLY A N 1
ATOM 768 C CA . GLY A 1 94 ? -0.774 -15.257 0.233 1.00 89.44 94 GLY A CA 1
ATOM 769 C C . GLY A 1 94 ? -0.405 -14.040 1.086 1.00 89.44 94 GLY A C 1
ATOM 770 O O . GLY A 1 94 ? 0.488 -13.259 0.753 1.00 89.44 94 GLY A O 1
ATOM 771 N N . ASP A 1 95 ? -1.089 -13.860 2.211 1.00 86.62 95 ASP A N 1
ATOM 772 C CA . ASP A 1 95 ? -0.857 -12.733 3.121 1.00 86.62 95 ASP A CA 1
ATOM 773 C C . ASP A 1 95 ? -0.839 -13.142 4.594 1.00 86.62 95 ASP A C 1
ATOM 775 O O . ASP A 1 95 ? -1.181 -12.367 5.482 1.00 86.62 95 ASP A O 1
ATOM 779 N N . GLU A 1 96 ? -0.419 -14.369 4.875 1.00 86.06 96 GLU A N 1
ATOM 780 C CA . GLU A 1 96 ? -0.478 -14.934 6.223 1.00 86.06 96 GLU A CA 1
ATOM 781 C C . GLU A 1 96 ? 0.471 -14.208 7.190 1.00 86.06 96 GLU A C 1
ATOM 783 O O . GLU A 1 96 ? 0.210 -14.146 8.390 1.00 86.06 96 GLU A O 1
ATOM 788 N N . SER A 1 97 ? 1.561 -13.624 6.676 1.00 86.44 97 SER A N 1
ATOM 789 C CA . SER A 1 97 ? 2.539 -12.880 7.473 1.00 86.44 97 SER A CA 1
ATOM 790 C C . SER A 1 97 ? 2.479 -11.373 7.224 1.00 86.44 97 SER A C 1
ATOM 792 O O . SER A 1 97 ? 2.214 -10.900 6.116 1.00 86.44 97 SER A O 1
ATOM 794 N N . VAL A 1 98 ? 2.799 -10.593 8.262 1.00 83.94 98 VAL A N 1
ATOM 795 C CA . VAL A 1 98 ? 2.887 -9.123 8.181 1.00 83.94 98 VAL A CA 1
ATOM 796 C C . VAL A 1 98 ? 3.897 -8.689 7.117 1.00 83.94 98 VAL A C 1
ATOM 798 O O . VAL A 1 98 ? 3.632 -7.768 6.349 1.00 83.94 98 VAL A O 1
ATOM 801 N N . THR A 1 99 ? 5.029 -9.389 7.014 1.00 88.31 99 THR A N 1
ATOM 802 C CA . THR A 1 99 ? 6.046 -9.120 5.993 1.00 88.31 99 THR A CA 1
ATOM 803 C C . THR A 1 99 ? 5.484 -9.269 4.581 1.00 88.31 99 THR A C 1
ATOM 805 O O . THR A 1 99 ? 5.715 -8.391 3.754 1.00 88.31 99 THR A O 1
ATOM 808 N N . LYS A 1 100 ? 4.701 -10.325 4.306 1.00 90.62 100 LYS A N 1
ATOM 809 C CA . LYS A 1 100 ? 4.040 -10.498 3.004 1.00 90.62 100 LYS A CA 1
ATOM 810 C C . LYS A 1 100 ? 3.054 -9.369 2.719 1.00 90.62 100 LYS A C 1
ATOM 812 O O . LYS A 1 100 ? 3.111 -8.797 1.637 1.00 90.62 100 LYS A O 1
ATOM 817 N N . LYS A 1 101 ? 2.215 -8.994 3.694 1.00 88.50 101 LYS A N 1
ATOM 818 C CA . LYS A 1 101 ? 1.263 -7.873 3.558 1.00 88.50 101 LYS A CA 1
ATOM 819 C C . LYS A 1 101 ? 1.969 -6.576 3.161 1.00 88.50 101 LYS A C 1
ATOM 821 O O . LYS A 1 101 ? 1.579 -5.934 2.192 1.00 88.50 101 LYS A O 1
ATOM 826 N N . ILE A 1 102 ? 3.049 -6.232 3.866 1.00 89.12 102 ILE A N 1
ATOM 827 C CA . ILE A 1 102 ? 3.841 -5.029 3.578 1.00 89.12 102 ILE A CA 1
ATOM 828 C C . ILE A 1 102 ? 4.468 -5.111 2.184 1.00 89.12 102 ILE A C 1
ATOM 830 O O . ILE A 1 102 ? 4.421 -4.136 1.440 1.00 89.12 102 ILE A O 1
ATOM 834 N N . LEU A 1 103 ? 5.052 -6.252 1.812 1.00 92.31 103 LEU A N 1
ATOM 835 C CA . LEU A 1 103 ? 5.670 -6.421 0.495 1.00 92.31 103 LEU A CA 1
ATOM 836 C C . LEU A 1 103 ? 4.649 -6.325 -0.645 1.00 92.31 103 LEU A C 1
ATOM 838 O O . LEU A 1 103 ? 4.950 -5.702 -1.659 1.00 92.31 103 LEU A O 1
ATOM 842 N N . ILE A 1 104 ? 3.449 -6.885 -0.474 1.00 93.31 104 ILE A N 1
ATOM 843 C CA . ILE A 1 104 ? 2.361 -6.788 -1.455 1.00 93.31 104 ILE A CA 1
ATOM 844 C C . ILE A 1 104 ? 1.912 -5.330 -1.622 1.00 93.31 104 ILE A C 1
ATOM 846 O O . ILE A 1 104 ? 1.817 -4.853 -2.753 1.00 93.31 104 ILE A O 1
ATOM 850 N N . ASP A 1 105 ? 1.700 -4.596 -0.526 1.00 91.00 105 ASP A N 1
ATOM 851 C CA . ASP A 1 105 ? 1.306 -3.182 -0.586 1.00 91.00 105 ASP A CA 1
ATOM 852 C C . ASP A 1 105 ? 2.395 -2.301 -1.222 1.00 91.00 105 ASP A C 1
ATOM 854 O O . ASP A 1 105 ? 2.114 -1.456 -2.079 1.00 91.00 105 ASP A O 1
ATOM 858 N N . ARG A 1 106 ? 3.666 -2.554 -0.888 1.00 91.50 106 ARG A N 1
ATOM 859 C CA . ARG A 1 106 ? 4.814 -1.872 -1.503 1.00 91.50 106 ARG A CA 1
ATOM 860 C C . ARG A 1 106 ? 4.942 -2.185 -2.989 1.00 91.50 106 ARG A C 1
ATOM 862 O O . ARG A 1 106 ? 5.216 -1.274 -3.765 1.00 91.50 106 ARG A O 1
ATOM 869 N N . LEU A 1 107 ? 4.710 -3.431 -3.391 1.00 94.25 107 LEU A N 1
ATOM 870 C CA . LEU A 1 107 ? 4.735 -3.839 -4.791 1.00 94.25 107 LEU A CA 1
ATOM 871 C C . LEU A 1 107 ? 3.604 -3.175 -5.588 1.00 94.25 107 LEU A C 1
ATOM 873 O O . LEU A 1 107 ? 3.865 -2.592 -6.638 1.00 94.25 107 LEU A O 1
ATOM 877 N N . ALA A 1 108 ? 2.373 -3.183 -5.070 1.00 93.25 108 ALA A N 1
ATOM 878 C CA . ALA A 1 108 ? 1.245 -2.482 -5.687 1.00 93.25 108 ALA A CA 1
ATOM 879 C C . ALA A 1 108 ? 1.506 -0.967 -5.803 1.00 93.25 108 ALA A C 1
ATOM 881 O O . ALA A 1 108 ? 1.243 -0.361 -6.843 1.00 93.25 108 ALA A O 1
ATOM 882 N N . SER A 1 109 ? 2.104 -0.364 -4.771 1.00 91.88 109 SER A N 1
ATOM 883 C CA . SER A 1 109 ? 2.511 1.046 -4.784 1.00 91.88 109 SER A CA 1
ATOM 884 C C . SER A 1 109 ? 3.596 1.333 -5.828 1.00 91.88 109 SER A C 1
ATOM 886 O O . SER A 1 109 ? 3.516 2.339 -6.531 1.00 91.88 109 SER A O 1
ATOM 888 N N . ALA A 1 110 ? 4.587 0.449 -5.979 1.00 93.50 110 ALA A N 1
ATOM 889 C CA . ALA A 1 110 ? 5.638 0.588 -6.986 1.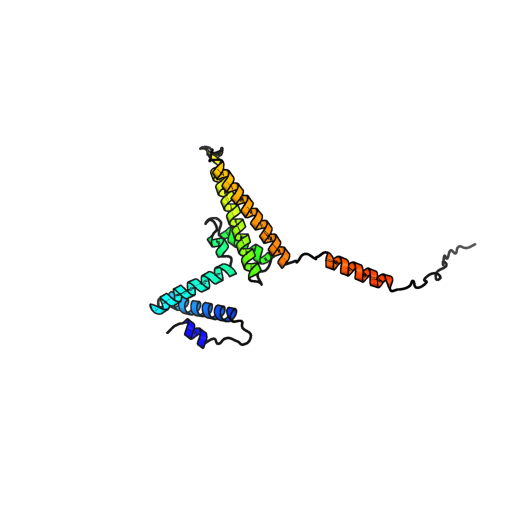00 93.50 110 ALA A CA 1
ATOM 890 C C . ALA A 1 110 ? 5.076 0.521 -8.417 1.00 93.50 110 ALA A C 1
ATOM 892 O O . ALA A 1 110 ? 5.458 1.338 -9.256 1.00 93.50 110 ALA A O 1
ATOM 893 N N . TYR A 1 111 ? 4.099 -0.358 -8.674 1.00 93.38 111 TYR A N 1
ATOM 894 C CA . TYR A 1 111 ? 3.348 -0.357 -9.935 1.00 93.38 111 TYR A CA 1
ATOM 895 C C . TYR A 1 111 ? 2.601 0.957 -10.165 1.00 93.38 111 TYR A C 1
ATOM 897 O O . TYR A 1 111 ? 2.651 1.505 -11.266 1.00 93.38 111 TYR A O 1
ATOM 905 N N . SER A 1 112 ? 1.940 1.491 -9.135 1.00 92.88 112 SER A N 1
ATOM 906 C CA . SER A 1 112 ? 1.266 2.786 -9.240 1.00 92.88 112 SER A CA 1
ATOM 907 C C . SER A 1 112 ? 2.237 3.899 -9.629 1.00 92.88 112 SER A C 1
ATOM 909 O O . SER A 1 112 ? 1.966 4.641 -10.570 1.00 92.88 112 SER A O 1
ATOM 911 N N . MET A 1 113 ? 3.385 3.991 -8.949 1.00 91.94 113 MET A N 1
ATOM 912 C CA . MET A 1 113 ? 4.404 5.004 -9.241 1.00 91.94 113 MET A CA 1
ATOM 913 C C . MET A 1 113 ? 4.964 4.862 -10.658 1.00 91.94 113 MET A C 1
ATOM 915 O O . MET A 1 113 ? 5.044 5.861 -11.370 1.00 91.94 113 MET A O 1
ATOM 919 N N . ALA A 1 114 ? 5.286 3.639 -11.097 1.00 93.25 114 ALA A N 1
ATOM 920 C CA . ALA A 1 114 ? 5.765 3.377 -12.454 1.00 93.25 114 ALA A CA 1
ATOM 921 C C . ALA A 1 114 ? 4.767 3.889 -13.505 1.00 93.25 114 ALA A C 1
ATOM 923 O O . ALA A 1 114 ? 5.130 4.681 -14.375 1.00 93.25 114 ALA A O 1
ATOM 924 N N . LEU A 1 115 ? 3.485 3.535 -13.361 1.00 91.62 115 LEU A N 1
ATOM 925 C CA . LEU A 1 115 ? 2.429 3.988 -14.267 1.00 91.62 115 LEU A CA 1
ATOM 926 C C . LEU A 1 115 ? 2.262 5.512 -14.248 1.00 91.62 115 LEU A C 1
ATOM 928 O O . LEU A 1 115 ? 1.984 6.121 -15.289 1.00 91.62 115 LEU A O 1
ATOM 932 N N . SER A 1 116 ? 2.358 6.151 -13.080 1.00 90.88 116 SER A N 1
ATOM 933 C CA . SER A 1 116 ? 2.272 7.610 -12.964 1.00 90.88 116 SER A CA 1
ATOM 934 C C . SER A 1 116 ? 3.452 8.278 -13.670 1.00 90.88 116 SER A C 1
ATOM 936 O O . SER A 1 116 ? 3.224 9.158 -14.503 1.00 90.88 116 SER A O 1
ATOM 938 N N . TYR A 1 117 ? 4.688 7.824 -13.439 1.00 92.19 117 TYR A N 1
ATOM 939 C CA . TYR A 1 117 ? 5.865 8.349 -14.134 1.00 92.19 117 TYR A CA 1
ATOM 940 C C . TYR A 1 117 ? 5.788 8.147 -15.649 1.00 92.19 117 TYR A C 1
ATOM 942 O O . TYR A 1 117 ? 6.086 9.077 -16.394 1.00 92.19 117 TYR A 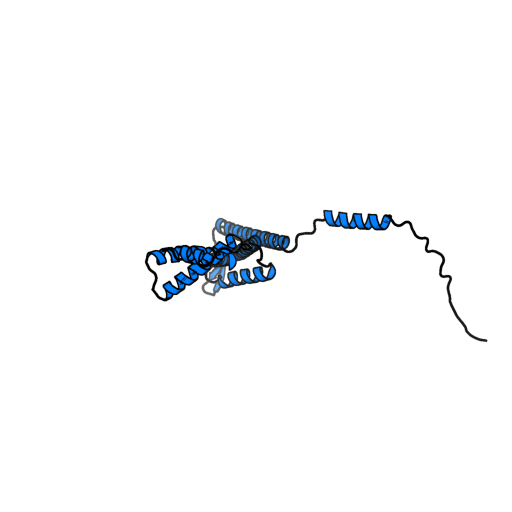O 1
ATOM 950 N N . GLU A 1 118 ? 5.327 6.989 -16.125 1.00 90.81 118 GLU A N 1
ATOM 951 C CA . GLU A 1 118 ? 5.113 6.744 -17.555 1.00 90.81 118 GLU A CA 1
ATOM 952 C C . GLU A 1 118 ? 4.072 7.697 -18.155 1.00 90.81 118 GLU A C 1
ATOM 954 O O . GLU A 1 118 ? 4.283 8.237 -19.243 1.00 90.81 118 GLU A O 1
ATOM 959 N N . ARG A 1 119 ? 2.973 7.969 -17.434 1.00 88.69 119 ARG A N 1
ATOM 960 C CA . ARG A 1 119 ? 1.949 8.935 -17.865 1.00 88.69 119 ARG A CA 1
ATOM 961 C C . ARG A 1 119 ? 2.521 10.344 -17.960 1.00 88.69 119 ARG A C 1
ATOM 963 O O . ARG A 1 119 ? 2.304 11.011 -18.970 1.00 88.69 119 ARG A O 1
ATOM 970 N N . TYR A 1 120 ? 3.242 10.790 -16.932 1.00 87.00 120 TYR A N 1
ATOM 971 C CA . TYR A 1 120 ? 3.890 12.102 -16.929 1.00 87.00 120 TYR A CA 1
ATOM 972 C C . TYR A 1 120 ? 4.945 12.208 -18.026 1.00 87.00 120 TYR A C 1
ATOM 974 O O . TYR A 1 120 ? 5.007 13.206 -18.738 1.00 87.00 120 TYR A O 1
ATOM 982 N N . PHE A 1 121 ? 5.732 11.156 -18.233 1.00 89.00 121 PHE A N 1
ATOM 983 C CA . PHE A 1 121 ? 6.708 11.110 -19.308 1.00 89.00 121 PHE A CA 1
ATOM 984 C C . PHE A 1 121 ? 6.036 11.204 -20.682 1.00 89.00 121 PHE A C 1
ATOM 986 O O . PHE A 1 121 ? 6.501 11.954 -21.538 1.00 89.00 121 PHE A O 1
ATOM 993 N N . ALA A 1 122 ? 4.930 10.486 -20.901 1.00 85.88 122 ALA A N 1
ATOM 994 C CA . ALA A 1 122 ? 4.178 10.535 -22.150 1.00 85.88 122 ALA A CA 1
ATOM 995 C C . ALA A 1 122 ? 3.555 11.918 -22.400 1.00 85.88 122 ALA A C 1
ATOM 997 O O . ALA A 1 122 ? 3.693 12.439 -23.506 1.00 85.88 122 ALA A O 1
ATOM 998 N N . SER A 1 123 ? 2.930 12.530 -21.388 1.00 83.62 123 SER A N 1
ATOM 999 C CA . SER A 1 123 ? 2.307 13.857 -21.513 1.00 83.62 123 SER A CA 1
ATOM 1000 C C . SER A 1 123 ? 3.331 14.975 -21.702 1.00 83.62 123 SER A C 1
ATOM 1002 O O . SER A 1 123 ? 3.079 15.943 -22.419 1.00 83.62 123 SER A O 1
ATOM 1004 N N . MET A 1 124 ? 4.515 14.835 -21.104 1.00 81.94 124 MET A N 1
ATOM 1005 C CA . MET A 1 124 ? 5.618 15.757 -21.337 1.00 81.94 124 MET A CA 1
ATOM 1006 C C . MET A 1 124 ? 6.217 15.543 -22.715 1.00 81.94 124 MET A C 1
ATOM 1008 O O . MET A 1 124 ? 6.410 16.505 -23.440 1.00 81.94 124 MET A O 1
ATOM 1012 N N . LYS A 1 125 ? 6.479 14.304 -23.130 1.00 80.94 125 LYS A N 1
ATOM 1013 C CA . LYS A 1 125 ? 7.127 14.032 -24.417 1.00 80.94 125 LYS A CA 1
ATOM 1014 C C . LYS A 1 125 ? 6.242 14.383 -25.610 1.00 80.94 125 LYS A C 1
ATOM 1016 O O . LYS A 1 125 ? 6.767 14.859 -26.615 1.00 80.94 125 LYS A O 1
ATOM 1021 N N . TYR A 1 126 ? 4.936 14.155 -25.508 1.00 81.31 126 TYR A N 1
ATOM 1022 C CA . TYR A 1 126 ? 4.001 14.278 -26.621 1.00 81.31 126 TYR A CA 1
ATOM 1023 C C . TYR A 1 126 ? 2.847 15.224 -26.266 1.00 81.31 126 TYR A C 1
ATOM 1025 O O . TYR A 1 126 ? 2.153 15.024 -25.274 1.00 81.31 126 TYR A O 1
ATOM 1033 N N . SER A 1 127 ? 2.605 16.238 -27.095 1.00 80.06 127 SER A N 1
ATOM 1034 C CA . SER A 1 127 ? 1.327 16.957 -27.157 1.00 80.06 127 SER A CA 1
ATOM 1035 C C . SER A 1 127 ? 0.516 16.461 -28.346 1.00 80.06 127 SER A C 1
ATOM 1037 O O . SER A 1 127 ? 1.062 15.873 -29.276 1.00 80.06 127 SER A O 1
ATOM 1039 N N . LEU A 1 128 ? -0.792 16.689 -28.331 1.00 78.69 128 LEU A N 1
ATOM 1040 C CA . LEU A 1 128 ? -1.624 16.495 -29.513 1.00 78.69 128 LEU A CA 1
ATOM 1041 C C . LEU A 1 128 ? -1.728 17.828 -30.256 1.00 78.69 128 LEU A C 1
ATOM 1043 O O . LEU A 1 128 ? -1.961 18.867 -29.638 1.00 78.69 128 LEU A O 1
ATOM 1047 N N . ASP A 1 129 ? -1.528 17.808 -31.572 1.00 77.88 129 ASP A N 1
ATOM 1048 C CA . ASP A 1 129 ? -1.851 18.948 -32.424 1.00 77.88 129 ASP A CA 1
ATOM 1049 C C . ASP A 1 129 ? -3.375 19.079 -32.626 1.00 77.88 129 ASP A C 1
ATOM 1051 O O . ASP A 1 129 ? -4.160 18.241 -32.177 1.00 77.88 129 ASP A O 1
ATOM 1055 N N . ALA A 1 130 ? -3.810 20.135 -33.318 1.00 79.50 130 ALA A N 1
ATOM 1056 C CA . ALA A 1 130 ? -5.230 20.385 -33.589 1.00 79.50 130 ALA A CA 1
ATOM 1057 C C . ALA A 1 130 ? -5.925 19.260 -34.389 1.00 79.50 130 ALA A C 1
ATOM 1059 O O . ALA A 1 130 ? -7.149 19.185 -34.395 1.00 79.50 130 ALA A O 1
ATOM 1060 N N . ASN A 1 131 ? -5.156 18.378 -35.038 1.00 83.62 131 ASN A N 1
ATOM 1061 C CA . ASN A 1 131 ? -5.644 17.228 -35.798 1.00 83.62 131 ASN A CA 1
ATOM 1062 C C . ASN A 1 131 ? -5.513 15.909 -35.011 1.00 83.62 131 ASN A C 1
ATOM 1064 O O . ASN A 1 131 ? -5.674 14.833 -35.588 1.00 83.62 131 ASN A O 1
ATOM 1068 N N . GLY A 1 132 ? -5.172 15.971 -33.719 1.00 76.00 132 GLY A N 1
ATOM 1069 C CA . GLY A 1 132 ? -4.978 14.800 -32.866 1.00 76.00 132 GLY A CA 1
ATOM 1070 C C . GLY A 1 132 ? -3.694 14.013 -33.146 1.00 76.00 132 GLY A C 1
ATOM 1071 O O . GLY A 1 132 ? -3.571 12.878 -32.689 1.00 76.00 132 GLY A O 1
ATOM 1072 N N . ARG A 1 133 ? -2.726 14.567 -33.888 1.00 79.00 133 ARG A N 1
ATOM 1073 C CA . ARG A 1 133 ? -1.428 13.916 -34.130 1.00 79.00 133 ARG A CA 1
ATOM 1074 C C . ARG A 1 133 ? -0.458 14.238 -33.002 1.00 79.00 133 ARG A C 1
ATOM 1076 O O . ARG A 1 133 ? -0.390 15.371 -32.531 1.00 79.00 133 ARG A O 1
ATOM 1083 N N . ALA A 1 134 ? 0.333 13.247 -32.599 1.00 75.56 134 ALA A N 1
ATOM 1084 C CA . ALA A 1 134 ? 1.361 13.436 -31.584 1.00 75.56 134 ALA A CA 1
ATOM 1085 C C . ALA A 1 134 ? 2.486 14.347 -32.109 1.00 75.56 134 ALA A C 1
ATOM 1087 O O . ALA A 1 134 ? 3.177 14.017 -33.072 1.00 75.56 134 ALA A O 1
ATOM 1088 N N . LYS A 1 135 ? 2.691 15.483 -31.445 1.00 76.62 135 LYS A N 1
ATOM 1089 C CA . LYS A 1 135 ? 3.803 16.410 -31.636 1.00 76.62 135 LYS A CA 1
ATOM 1090 C C . LYS A 1 135 ? 4.762 16.278 -30.459 1.00 76.62 135 LYS A C 1
ATOM 1092 O O . LYS A 1 135 ? 4.352 16.324 -29.304 1.00 76.62 135 LYS A O 1
ATOM 1097 N N . THR A 1 136 ? 6.054 16.131 -30.735 1.00 75.81 136 THR A N 1
ATOM 1098 C CA . THR A 1 136 ? 7.065 16.094 -29.673 1.00 75.81 136 THR A CA 1
ATOM 1099 C C . THR A 1 136 ? 7.195 17.474 -29.030 1.00 75.81 136 THR A C 1
ATOM 1101 O O . THR A 1 136 ? 7.433 18.461 -29.729 1.00 75.81 136 THR A O 1
ATOM 1104 N N . ASN A 1 137 ? 7.067 17.551 -27.707 1.00 72.69 137 ASN A N 1
ATOM 1105 C CA . ASN A 1 137 ? 7.334 18.781 -26.966 1.00 72.69 137 ASN A CA 1
ATOM 1106 C C . ASN A 1 137 ? 8.818 18.874 -26.601 1.00 72.69 137 ASN A C 1
ATOM 1108 O O . ASN A 1 137 ? 9.468 17.878 -26.279 1.00 72.69 137 ASN A O 1
ATOM 1112 N N . LEU A 1 138 ? 9.339 20.098 -26.580 1.00 68.88 138 LEU A N 1
ATOM 1113 C CA . LEU A 1 138 ? 10.678 20.401 -26.083 1.00 68.88 138 LEU A CA 1
ATOM 1114 C C . LEU A 1 138 ? 10.603 20.708 -24.584 1.00 68.88 138 LEU A C 1
ATOM 1116 O O . LEU A 1 138 ? 10.661 21.864 -24.174 1.00 68.88 138 LEU A O 1
ATOM 1120 N N . PHE A 1 139 ? 10.436 19.672 -23.760 1.00 77.00 139 PHE A N 1
ATOM 1121 C CA . PHE A 1 139 ? 10.654 19.811 -22.319 1.00 77.00 139 PHE A CA 1
ATOM 1122 C C . PHE A 1 139 ? 12.154 19.796 -21.996 1.00 77.00 139 PHE A C 1
ATOM 1124 O O . PHE A 1 139 ? 12.925 19.140 -22.706 1.00 77.00 139 PHE A O 1
ATOM 1131 N N . PRO A 1 140 ? 12.583 20.476 -20.915 1.00 81.88 140 PRO A N 1
ATOM 1132 C CA . PRO A 1 140 ? 13.966 20.441 -20.465 1.00 81.88 140 PRO A CA 1
ATOM 1133 C C . PRO A 1 140 ? 14.476 18.995 -20.322 1.00 81.88 140 PRO A C 1
ATOM 1135 O O . PRO A 1 140 ? 13.831 18.184 -19.647 1.00 81.88 140 PRO A O 1
ATOM 1138 N N . PRO A 1 141 ? 15.643 18.654 -20.902 1.00 82.81 141 PRO A N 1
ATOM 1139 C CA . PRO A 1 141 ? 16.215 17.313 -20.792 1.00 82.81 141 PRO A CA 1
ATOM 1140 C C . PRO A 1 141 ? 16.413 16.838 -19.346 1.00 82.81 141 PRO A C 1
ATOM 1142 O O . PRO A 1 141 ? 16.343 15.639 -19.088 1.00 82.81 141 PRO A O 1
ATOM 1145 N N . SER A 1 142 ? 16.624 17.763 -18.402 1.00 86.38 142 SER A N 1
ATOM 1146 C CA . SER A 1 142 ? 16.742 17.476 -16.967 1.00 86.38 142 SER A CA 1
ATOM 1147 C C . SER A 1 142 ? 15.481 16.827 -16.394 1.00 86.38 142 SER A C 1
ATOM 1149 O O . SER A 1 142 ? 15.580 15.793 -15.741 1.00 86.38 142 SER A O 1
ATOM 1151 N N . ILE A 1 143 ? 14.303 17.367 -16.711 1.00 85.69 143 ILE A N 1
ATOM 1152 C CA . ILE A 1 143 ? 13.016 16.843 -16.235 1.00 85.69 143 ILE A CA 1
ATOM 1153 C C . ILE A 1 143 ? 12.739 15.475 -16.868 1.00 85.69 143 ILE A C 1
ATOM 1155 O O . ILE A 1 143 ? 12.357 14.523 -16.193 1.00 85.69 143 ILE A O 1
ATOM 1159 N N . MET A 1 144 ? 13.013 15.334 -18.169 1.00 86.38 144 MET A N 1
ATOM 1160 C CA . MET A 1 144 ? 12.857 14.055 -18.871 1.00 86.38 144 MET A CA 1
ATOM 1161 C C . MET A 1 144 ? 13.805 12.969 -18.342 1.00 86.38 144 MET A C 1
ATOM 1163 O O . MET A 1 144 ? 13.476 11.783 -18.405 1.00 86.38 144 MET A O 1
ATOM 1167 N N . LYS A 1 145 ? 14.988 13.356 -17.850 1.00 90.19 145 LYS A N 1
ATOM 1168 C CA . LYS A 1 145 ? 15.935 12.453 -17.189 1.00 90.19 145 LYS A CA 1
ATOM 1169 C C . LYS A 1 145 ? 15.425 12.034 -15.811 1.00 90.19 145 LYS A C 1
ATOM 1171 O O . LYS A 1 145 ? 15.450 10.847 -15.512 1.00 90.19 145 LYS A O 1
ATOM 1176 N N . GLU A 1 146 ? 14.931 12.975 -15.013 1.00 89.81 146 GLU A N 1
ATOM 1177 C CA . GLU A 1 146 ? 14.370 12.695 -13.687 1.00 89.81 146 GLU A CA 1
ATOM 1178 C C . GLU A 1 146 ? 13.185 11.722 -13.762 1.00 89.81 146 GLU A C 1
ATOM 1180 O O . GLU A 1 146 ? 13.149 10.736 -13.031 1.00 89.81 146 GLU A O 1
ATOM 1185 N N . MET A 1 147 ? 12.279 11.915 -14.726 1.00 89.44 147 MET A N 1
ATOM 1186 C CA . MET A 1 147 ? 11.159 10.992 -14.944 1.00 89.44 147 MET A CA 1
ATOM 1187 C C . MET A 1 147 ? 11.631 9.585 -15.328 1.00 89.44 147 MET A C 1
ATOM 1189 O O . MET A 1 147 ? 11.104 8.607 -14.805 1.00 89.44 147 MET A O 1
ATOM 1193 N N . ARG A 1 148 ? 12.653 9.453 -16.190 1.00 90.25 148 ARG A N 1
ATOM 1194 C CA . ARG A 1 148 ? 13.241 8.135 -16.503 1.00 90.25 148 ARG A CA 1
ATOM 1195 C C . ARG A 1 148 ? 13.841 7.470 -15.275 1.00 90.25 148 ARG A C 1
ATOM 1197 O O . ARG A 1 148 ? 13.580 6.295 -15.060 1.00 90.25 148 ARG A O 1
ATOM 1204 N N . MET A 1 149 ? 14.575 8.221 -14.456 1.00 94.06 149 MET A N 1
ATOM 1205 C CA . MET A 1 149 ? 15.122 7.698 -13.203 1.00 94.06 149 MET A CA 1
ATOM 1206 C C . MET A 1 149 ? 14.010 7.242 -12.248 1.00 94.06 149 MET A C 1
ATOM 1208 O O . MET A 1 149 ? 14.162 6.225 -11.576 1.00 94.06 149 MET A O 1
ATOM 1212 N N . GLY A 1 150 ? 12.873 7.947 -12.210 1.00 91.81 150 GLY A N 1
ATOM 1213 C CA . GLY A 1 150 ? 11.686 7.525 -11.459 1.00 91.81 150 GLY A CA 1
ATOM 1214 C C . GLY A 1 150 ? 11.095 6.201 -11.958 1.00 91.81 150 GLY A C 1
ATOM 1215 O O . GLY A 1 150 ? 10.787 5.323 -11.146 1.00 91.81 150 GLY A O 1
ATOM 1216 N N . ILE A 1 151 ? 10.997 6.023 -13.283 1.00 93.31 151 ILE A N 1
ATOM 1217 C CA . ILE A 1 151 ? 10.552 4.768 -13.920 1.00 93.31 151 ILE A CA 1
ATOM 1218 C C . ILE A 1 151 ? 11.519 3.627 -13.583 1.00 93.31 151 ILE A C 1
ATOM 1220 O O . ILE A 1 151 ? 11.090 2.578 -13.109 1.00 93.31 151 ILE A O 1
ATOM 1224 N N . GLU A 1 152 ? 12.822 3.837 -13.778 1.00 95.00 152 GLU A N 1
ATOM 1225 C CA . GLU A 1 152 ? 13.871 2.848 -13.495 1.00 95.00 152 GLU A CA 1
ATOM 1226 C C . GLU A 1 152 ? 13.866 2.431 -12.019 1.00 95.00 152 GLU A C 1
ATOM 1228 O O . GLU A 1 152 ? 13.814 1.242 -11.716 1.00 95.00 152 GLU A O 1
ATOM 1233 N N . SER A 1 153 ? 13.809 3.397 -11.097 1.00 95.31 153 SER A N 1
ATOM 1234 C CA . SER A 1 153 ? 13.737 3.140 -9.652 1.00 95.31 153 SER A CA 1
ATOM 1235 C C . SER A 1 153 ? 12.485 2.346 -9.262 1.00 95.31 153 SER A C 1
ATOM 1237 O O . SER A 1 153 ? 12.560 1.416 -8.457 1.00 95.31 153 SER A O 1
ATOM 1239 N N . SER A 1 154 ? 11.330 2.671 -9.853 1.00 93.81 154 SER A N 1
ATOM 1240 C CA . SER A 1 154 ? 10.080 1.945 -9.595 1.00 93.81 154 SER A CA 1
ATOM 1241 C C . SER A 1 154 ? 10.147 0.510 -10.126 1.00 93.81 154 SER A C 1
ATOM 1243 O O . SER A 1 154 ? 9.739 -0.422 -9.434 1.00 93.81 154 SER A O 1
ATOM 1245 N N . ASN A 1 155 ? 10.731 0.307 -11.309 1.00 94.25 155 ASN A N 1
ATOM 1246 C CA . ASN A 1 155 ? 10.936 -1.020 -11.891 1.00 94.25 155 ASN A CA 1
ATOM 1247 C C . ASN A 1 155 ? 11.914 -1.870 -11.070 1.00 94.25 155 ASN A C 1
ATOM 1249 O O . ASN A 1 155 ? 11.642 -3.043 -10.812 1.00 94.25 155 ASN A O 1
ATOM 1253 N N . ASP A 1 156 ? 13.006 -1.280 -10.586 1.00 96.31 156 ASP A N 1
ATOM 1254 C CA . ASP A 1 156 ? 13.942 -1.954 -9.685 1.00 96.31 156 ASP A CA 1
ATOM 1255 C C . ASP A 1 156 ? 13.260 -2.385 -8.381 1.00 96.31 156 ASP A C 1
ATOM 1257 O O . ASP A 1 156 ? 13.482 -3.498 -7.895 1.00 96.31 156 ASP A O 1
ATOM 1261 N N . GLN A 1 157 ? 12.404 -1.530 -7.815 1.00 94.75 157 GLN A N 1
ATOM 1262 C CA . GLN A 1 157 ? 11.601 -1.871 -6.639 1.00 94.75 157 GLN A CA 1
ATOM 1263 C C . GLN A 1 157 ? 10.641 -3.028 -6.927 1.00 94.75 157 GLN A C 1
ATOM 1265 O O . GLN A 1 157 ? 10.589 -3.971 -6.137 1.00 94.75 157 GLN A O 1
ATOM 1270 N N . ILE A 1 158 ? 9.936 -3.002 -8.064 1.00 96.25 158 ILE A N 1
ATOM 1271 C CA . ILE A 1 158 ? 9.051 -4.093 -8.499 1.00 96.25 158 ILE A CA 1
ATOM 1272 C C . ILE A 1 158 ? 9.824 -5.415 -8.545 1.00 96.25 158 ILE A C 1
ATOM 1274 O O . ILE A 1 158 ? 9.400 -6.394 -7.931 1.00 96.25 158 ILE A O 1
ATOM 1278 N N . ILE A 1 159 ? 10.985 -5.440 -9.205 1.00 96.62 159 ILE A N 1
ATOM 1279 C CA . ILE A 1 159 ? 11.818 -6.644 -9.323 1.00 96.62 159 ILE A CA 1
ATOM 1280 C C . ILE A 1 159 ? 12.234 -7.152 -7.939 1.00 96.62 159 ILE A C 1
ATOM 1282 O O . ILE A 1 159 ? 12.057 -8.335 -7.642 1.00 96.62 159 ILE A O 1
ATOM 1286 N N . ARG A 1 160 ? 12.740 -6.266 -7.072 1.00 95.75 160 ARG A N 1
ATOM 1287 C CA . ARG A 1 160 ? 13.193 -6.628 -5.720 1.00 95.75 160 ARG A CA 1
ATOM 1288 C C . ARG A 1 160 ? 12.060 -7.165 -4.851 1.00 95.75 160 ARG A C 1
ATOM 1290 O O . ARG A 1 160 ? 12.255 -8.158 -4.157 1.00 95.75 160 ARG A O 1
ATOM 1297 N N . PHE A 1 161 ? 10.881 -6.543 -4.879 1.00 95.69 161 PHE A N 1
ATOM 1298 C CA . PHE A 1 161 ? 9.746 -6.992 -4.070 1.00 95.69 161 PHE A CA 1
ATOM 1299 C C . PHE A 1 161 ? 9.156 -8.306 -4.583 1.00 95.69 161 PHE A C 1
ATOM 1301 O O . PHE A 1 161 ? 8.836 -9.173 -3.773 1.00 95.69 161 PHE A O 1
ATOM 1308 N N . VAL A 1 162 ? 9.086 -8.505 -5.904 1.00 95.00 162 VAL A N 1
ATOM 1309 C CA . VAL A 1 162 ? 8.694 -9.798 -6.490 1.00 95.00 162 VAL A CA 1
ATOM 1310 C C . VAL A 1 162 ? 9.684 -10.892 -6.097 1.00 95.00 162 VAL A C 1
ATOM 1312 O O . VAL A 1 162 ? 9.265 -11.981 -5.710 1.00 95.00 162 VAL A O 1
ATOM 1315 N N . GLN A 1 163 ? 10.990 -10.620 -6.159 1.00 93.81 163 GLN A N 1
ATOM 1316 C CA . GLN A 1 163 ? 12.016 -11.566 -5.712 1.00 93.81 163 GLN A CA 1
ATOM 1317 C C . GLN A 1 163 ? 11.864 -11.893 -4.224 1.00 93.81 163 GLN A C 1
ATOM 1319 O O . GLN A 1 163 ? 11.778 -13.064 -3.877 1.00 93.81 163 GLN A O 1
ATOM 1324 N N . ALA A 1 164 ? 11.717 -10.883 -3.363 1.00 93.31 164 ALA A N 1
ATOM 1325 C CA . ALA A 1 164 ? 11.522 -11.089 -1.930 1.00 93.31 164 ALA A CA 1
ATOM 1326 C C . ALA A 1 164 ? 10.264 -11.922 -1.620 1.00 93.31 164 ALA A C 1
ATOM 1328 O O . ALA A 1 164 ? 10.315 -12.837 -0.800 1.00 93.31 164 ALA A O 1
ATOM 1329 N N . LEU A 1 165 ? 9.141 -11.652 -2.297 1.00 93.62 165 LEU A N 1
ATOM 1330 C CA . LEU A 1 165 ? 7.912 -12.441 -2.152 1.00 93.62 165 LEU A CA 1
ATOM 1331 C C . LEU A 1 165 ? 8.101 -13.887 -2.626 1.00 93.62 165 LEU A C 1
ATOM 1333 O O . LEU A 1 165 ? 7.642 -14.821 -1.967 1.00 93.62 165 LEU A O 1
ATOM 1337 N N . ARG A 1 166 ? 8.812 -14.091 -3.740 1.00 91.81 166 ARG A N 1
ATOM 1338 C CA . ARG A 1 166 ? 9.151 -15.431 -4.233 1.00 91.81 166 ARG A CA 1
ATOM 1339 C C . ARG A 1 166 ? 10.045 -16.184 -3.261 1.00 91.81 166 ARG A C 1
ATOM 1341 O O . ARG A 1 166 ? 9.747 -17.340 -2.992 1.00 91.81 166 ARG A O 1
ATOM 1348 N N . ASP A 1 167 ? 11.071 -15.547 -2.711 1.00 91.50 167 ASP A N 1
ATOM 1349 C CA . ASP A 1 167 ? 12.005 -16.172 -1.772 1.00 91.50 167 ASP A CA 1
ATOM 1350 C C . ASP A 1 167 ? 11.318 -16.551 -0.454 1.00 91.50 167 ASP A C 1
ATOM 1352 O O . ASP A 1 167 ? 11.611 -17.597 0.119 1.00 91.50 167 ASP A O 1
ATOM 1356 N N . ILE A 1 168 ? 10.352 -15.752 0.011 1.00 89.81 168 ILE A N 1
ATOM 1357 C CA . ILE A 1 168 ? 9.532 -16.098 1.181 1.00 89.81 168 ILE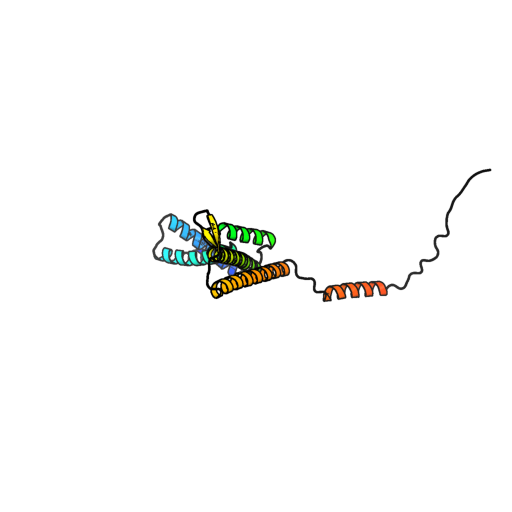 A CA 1
ATOM 1358 C C . ILE A 1 168 ? 8.628 -17.301 0.878 1.00 89.81 168 ILE A C 1
ATOM 1360 O O . ILE A 1 168 ? 8.474 -18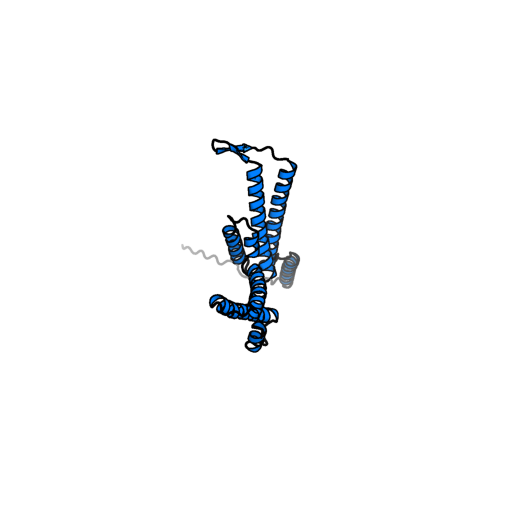.187 1.718 1.00 89.81 168 ILE A O 1
ATOM 1364 N N . ASN A 1 169 ? 8.021 -17.349 -0.309 1.00 86.44 169 ASN A N 1
ATOM 1365 C CA . ASN A 1 169 ? 7.080 -18.411 -0.675 1.00 86.44 169 ASN A CA 1
ATOM 1366 C C . ASN A 1 169 ? 7.760 -19.715 -1.100 1.00 86.44 169 ASN A C 1
ATOM 1368 O O . ASN A 1 169 ? 7.192 -20.796 -0.952 1.00 86.44 169 ASN A O 1
ATOM 1372 N N . ARG A 1 170 ? 8.938 -19.609 -1.708 1.00 84.44 170 ARG A N 1
ATOM 1373 C CA . ARG A 1 170 ? 9.705 -20.695 -2.316 1.00 84.44 170 ARG A CA 1
ATOM 1374 C C . ARG A 1 170 ? 11.191 -20.398 -2.104 1.00 84.44 170 ARG A C 1
ATOM 1376 O O . ARG A 1 170 ? 11.859 -19.974 -3.049 1.00 84.44 170 ARG A O 1
ATOM 1383 N N . PRO A 1 171 ? 11.712 -20.604 -0.881 1.00 79.75 171 PRO A N 1
ATOM 1384 C CA . PRO A 1 171 ? 13.089 -20.260 -0.564 1.00 79.75 171 PRO A CA 1
ATOM 1385 C C . PRO A 1 171 ? 14.053 -20.988 -1.506 1.00 79.75 171 PRO A C 1
ATOM 1387 O O . PRO A 1 171 ? 13.897 -22.196 -1.732 1.00 79.75 171 PRO A O 1
ATOM 1390 N N . PRO A 1 172 ? 15.040 -20.283 -2.085 1.00 72.44 172 PRO A N 1
ATOM 1391 C CA . PRO A 1 172 ? 15.978 -20.893 -3.010 1.00 72.44 172 PRO A CA 1
ATOM 1392 C C . PRO A 1 172 ? 16.742 -22.020 -2.309 1.00 72.44 172 PRO A C 1
ATOM 1394 O O . PRO A 1 172 ? 17.306 -21.841 -1.231 1.00 72.44 172 PRO A O 1
ATOM 1397 N N . ILE A 1 173 ? 16.773 -23.201 -2.933 1.00 69.31 173 ILE A N 1
ATOM 1398 C CA . ILE A 1 173 ? 17.517 -24.351 -2.410 1.00 69.31 173 ILE A CA 1
ATOM 1399 C C . ILE A 1 173 ? 19.008 -24.017 -2.484 1.00 69.31 173 ILE A C 1
ATOM 1401 O O . ILE A 1 173 ? 19.618 -24.071 -3.556 1.00 69.31 173 ILE A O 1
ATOM 1405 N N . THR A 1 174 ? 19.610 -23.694 -1.344 1.00 62.72 174 THR A N 1
ATOM 1406 C CA . THR A 1 174 ? 21.044 -23.438 -1.233 1.00 62.72 174 THR A CA 1
ATOM 1407 C C . THR A 1 174 ? 21.814 -24.686 -1.676 1.00 62.72 174 THR A C 1
ATOM 1409 O O . THR A 1 174 ? 21.645 -25.774 -1.130 1.00 62.72 174 THR A O 1
ATOM 1412 N N . VAL A 1 175 ? 22.690 -24.552 -2.676 1.00 55.31 175 VAL A N 1
ATOM 1413 C CA . VAL A 1 175 ? 23.416 -25.671 -3.318 1.00 55.31 175 VAL A CA 1
ATOM 1414 C C . VAL A 1 175 ? 24.290 -26.473 -2.333 1.00 55.31 175 VAL A C 1
ATOM 1416 O O . VAL A 1 175 ? 24.585 -27.640 -2.583 1.00 55.31 175 VAL A O 1
ATOM 1419 N N . LYS A 1 176 ? 24.624 -25.916 -1.159 1.00 53.16 176 LYS A N 1
ATOM 1420 C CA . LYS A 1 176 ? 25.299 -26.658 -0.077 1.00 53.16 176 LYS A CA 1
ATOM 1421 C C . LYS A 1 176 ? 24.500 -27.884 0.387 1.00 53.16 176 LYS A C 1
ATOM 1423 O O . LYS A 1 176 ? 25.096 -28.915 0.676 1.00 53.16 176 LYS A O 1
ATOM 1428 N N . THR A 1 177 ? 23.170 -27.814 0.379 1.00 51.91 177 THR A N 1
ATOM 1429 C CA . THR A 1 177 ? 22.301 -28.945 0.727 1.00 51.91 177 THR A CA 1
ATOM 1430 C C . THR A 1 177 ? 22.235 -29.961 -0.410 1.00 51.91 177 THR A C 1
ATOM 1432 O O . THR A 1 177 ? 22.233 -31.158 -0.152 1.00 51.91 177 THR A O 1
ATOM 1435 N N . LYS A 1 178 ? 22.274 -29.517 -1.677 1.00 51.00 178 LYS A N 1
ATOM 1436 C CA . LYS A 1 178 ? 22.363 -30.435 -2.826 1.00 51.00 178 LYS A CA 1
ATOM 1437 C C . LYS A 1 178 ? 23.640 -31.271 -2.757 1.00 51.00 178 LYS A C 1
ATOM 1439 O O . LYS A 1 178 ? 23.560 -32.485 -2.891 1.00 51.00 178 LYS A O 1
ATOM 1444 N N . ASN A 1 179 ? 24.784 -30.655 -2.457 1.00 53.69 179 ASN A N 1
ATOM 1445 C CA . ASN A 1 179 ? 26.045 -31.385 -2.294 1.00 53.69 179 ASN A CA 1
ATOM 1446 C C . ASN A 1 179 ? 26.018 -32.350 -1.101 1.00 53.69 179 ASN A C 1
ATOM 1448 O O . ASN A 1 179 ? 26.587 -33.430 -1.205 1.00 53.69 179 ASN A O 1
ATOM 1452 N N . ALA A 1 180 ? 25.324 -32.010 -0.008 1.00 52.56 180 ALA A N 1
ATOM 1453 C CA . ALA A 1 180 ? 25.116 -32.931 1.109 1.00 52.56 180 ALA A CA 1
ATOM 1454 C C . ALA A 1 180 ? 24.256 -34.144 0.706 1.00 52.56 180 ALA A C 1
ATOM 1456 O O . ALA A 1 180 ? 24.643 -35.266 1.004 1.00 52.56 180 ALA A O 1
ATOM 1457 N N . PHE A 1 181 ? 23.161 -33.951 -0.043 1.00 53.94 181 PHE A N 1
ATOM 1458 C CA . PHE A 1 181 ? 22.350 -35.056 -0.580 1.00 53.94 181 PHE A CA 1
ATOM 1459 C C . PHE A 1 181 ? 23.131 -35.932 -1.572 1.00 53.94 181 PHE A C 1
ATOM 1461 O O . PHE A 1 181 ? 23.049 -37.157 -1.506 1.00 53.94 181 PHE A O 1
ATOM 1468 N N . PHE A 1 182 ? 23.922 -35.334 -2.470 1.00 54.84 182 PHE A N 1
ATOM 1469 C CA . PHE A 1 182 ? 24.787 -36.092 -3.381 1.00 54.84 182 PHE A CA 1
ATOM 1470 C C . PHE A 1 182 ? 25.890 -36.856 -2.630 1.00 54.84 182 PHE A C 1
ATOM 1472 O O . PHE A 1 182 ? 26.143 -38.012 -2.960 1.00 54.84 182 PHE A O 1
ATOM 1479 N N . ALA A 1 183 ? 26.496 -36.261 -1.598 1.00 56.06 183 ALA A N 1
ATOM 1480 C CA . ALA A 1 183 ? 27.507 -36.917 -0.770 1.00 56.06 183 ALA A CA 1
ATOM 1481 C C . ALA A 1 183 ? 26.919 -38.071 0.058 1.00 56.06 183 ALA A C 1
ATOM 1483 O O . ALA A 1 183 ? 27.514 -39.143 0.109 1.00 56.06 183 ALA A O 1
ATOM 1484 N N . GLN A 1 184 ? 25.729 -37.897 0.642 1.00 55.38 184 GLN A N 1
ATOM 1485 C CA . GLN A 1 184 ? 25.044 -38.952 1.393 1.00 55.38 184 GLN A CA 1
ATOM 1486 C C . GLN A 1 184 ? 24.663 -40.127 0.481 1.00 55.38 184 GLN A C 1
ATOM 1488 O O . GLN A 1 184 ? 24.907 -41.280 0.825 1.00 55.38 184 GLN A O 1
ATOM 1493 N N . ASN A 1 185 ? 24.152 -39.847 -0.723 1.00 57.41 185 ASN A N 1
ATOM 1494 C CA . ASN A 1 185 ? 23.819 -40.885 -1.702 1.00 57.41 185 ASN A CA 1
ATOM 1495 C C . ASN A 1 185 ? 25.064 -41.605 -2.254 1.00 57.41 185 ASN A C 1
ATOM 1497 O O . ASN A 1 185 ? 25.013 -42.809 -2.495 1.00 57.41 185 ASN A O 1
ATOM 1501 N N . GLN A 1 186 ? 26.197 -40.914 -2.418 1.00 59.25 186 GLN A N 1
ATOM 1502 C CA . GLN A 1 186 ? 27.466 -41.568 -2.764 1.00 59.25 186 GLN A CA 1
ATOM 1503 C C . GLN A 1 186 ? 28.014 -42.418 -1.612 1.00 59.25 186 GLN A C 1
ATOM 1505 O O . GLN A 1 186 ? 28.514 -43.511 -1.859 1.00 59.25 186 GLN A O 1
ATOM 1510 N N . GLN A 1 187 ? 27.875 -41.969 -0.364 1.00 57.81 187 GLN A N 1
ATOM 1511 C CA . GLN A 1 187 ? 28.323 -42.719 0.810 1.00 57.81 187 GLN A CA 1
ATOM 1512 C C . GLN A 1 187 ? 27.501 -44.001 1.027 1.00 57.81 187 GLN A C 1
ATOM 1514 O O . GLN A 1 187 ? 28.066 -45.040 1.358 1.00 57.81 187 GLN A O 1
ATOM 1519 N N . VAL A 1 188 ? 26.186 -43.959 0.778 1.00 57.50 188 VAL A N 1
ATOM 1520 C CA . VAL A 1 188 ? 25.311 -45.146 0.829 1.00 57.50 188 VAL A CA 1
ATOM 1521 C C . VAL A 1 188 ? 25.650 -46.140 -0.289 1.00 57.50 188 VAL A C 1
ATOM 1523 O O . VAL A 1 188 ? 25.714 -47.341 -0.035 1.00 57.50 188 VAL A O 1
ATOM 1526 N N . ASN A 1 189 ? 25.951 -45.661 -1.500 1.00 55.09 189 ASN A N 1
ATOM 1527 C CA . ASN A 1 189 ? 26.290 -46.528 -2.636 1.00 55.09 189 ASN A CA 1
ATOM 1528 C C . ASN A 1 189 ? 27.720 -47.099 -2.595 1.00 55.09 189 ASN A C 1
ATOM 1530 O O . ASN A 1 189 ? 27.997 -48.069 -3.292 1.00 55.09 189 ASN A O 1
ATOM 1534 N N . GLN A 1 190 ? 28.627 -46.533 -1.793 1.00 57.62 190 GLN A N 1
ATOM 1535 C CA . GLN A 1 190 ? 29.984 -47.069 -1.596 1.00 57.62 190 GLN A CA 1
ATOM 1536 C C . GLN A 1 190 ? 30.100 -48.021 -0.392 1.00 57.62 190 GLN A C 1
ATOM 1538 O O . GLN A 1 190 ? 31.147 -48.634 -0.199 1.00 57.62 190 GLN A O 1
ATOM 1543 N N . GLY A 1 191 ? 29.043 -48.164 0.417 1.00 53.53 191 GLY A N 1
ATOM 1544 C CA . GLY A 1 191 ? 29.027 -49.033 1.601 1.00 53.53 191 GLY A CA 1
ATOM 1545 C C . GLY A 1 191 ? 28.611 -50.485 1.343 1.00 53.53 191 GLY A C 1
ATOM 1546 O O . GLY A 1 191 ? 28.640 -51.293 2.270 1.00 53.53 191 GLY A O 1
ATOM 1547 N N . VAL A 1 192 ? 28.215 -50.834 0.116 1.00 54.03 192 VAL A N 1
ATOM 1548 C CA . VAL A 1 192 ? 27.819 -52.200 -0.247 1.00 54.03 192 VAL A CA 1
ATOM 1549 C C . VAL A 1 192 ? 28.933 -52.807 -1.103 1.00 54.03 192 VAL A C 1
ATOM 1551 O O . VAL A 1 192 ? 29.096 -52.383 -2.248 1.00 54.03 192 VAL A O 1
ATOM 1554 N N . PRO A 1 193 ? 29.730 -53.766 -0.590 1.00 53.25 193 PRO A N 1
ATOM 1555 C CA . PRO A 1 193 ? 30.659 -54.499 -1.441 1.00 53.25 193 PRO A CA 1
ATOM 1556 C C . PRO A 1 193 ? 29.865 -55.233 -2.535 1.00 53.25 193 PRO A C 1
ATOM 1558 O O . PRO A 1 193 ? 28.739 -55.669 -2.261 1.00 53.25 193 PRO A O 1
ATOM 1561 N N . PRO A 1 194 ? 30.406 -55.369 -3.760 1.00 50.47 194 PRO A N 1
ATOM 1562 C CA . PRO A 1 194 ? 29.715 -56.057 -4.843 1.00 50.47 194 PRO A CA 1
ATOM 1563 C C . PRO A 1 194 ? 29.283 -57.448 -4.370 1.00 50.47 194 PRO A C 1
ATOM 1565 O O . PRO A 1 194 ? 30.113 -58.246 -3.940 1.00 50.47 194 PRO A O 1
ATOM 1568 N N . ARG A 1 195 ? 27.978 -57.736 -4.401 1.00 53.56 195 ARG A N 1
ATOM 1569 C CA . ARG A 1 195 ? 27.524 -59.127 -4.389 1.00 53.56 195 ARG A CA 1
ATOM 1570 C C . ARG A 1 195 ? 27.808 -59.667 -5.780 1.00 53.56 195 ARG A C 1
ATOM 1572 O O . ARG A 1 195 ? 27.216 -59.174 -6.738 1.00 53.56 195 ARG A O 1
ATOM 1579 N N . ASP A 1 196 ? 28.705 -60.641 -5.860 1.00 51.09 196 ASP A N 1
ATOM 1580 C CA . ASP A 1 196 ? 28.965 -61.410 -7.072 1.00 51.09 196 ASP A CA 1
ATOM 1581 C C . ASP A 1 196 ? 27.637 -61.962 -7.608 1.00 51.09 196 ASP A C 1
ATOM 1583 O O . ASP A 1 196 ? 27.002 -62.825 -7.000 1.00 51.09 196 ASP A O 1
ATOM 1587 N N . LEU A 1 197 ? 27.184 -61.404 -8.728 1.00 53.78 197 LEU A N 1
ATOM 1588 C CA . LEU A 1 197 ? 26.004 -61.837 -9.470 1.00 53.78 197 LEU A CA 1
ATOM 1589 C C . LEU A 1 197 ? 26.431 -62.196 -10.893 1.00 53.78 197 LEU A C 1
ATOM 1591 O O . LEU A 1 197 ? 25.955 -61.612 -11.857 1.00 53.78 197 LEU A O 1
ATOM 1595 N N . GLU A 1 198 ? 27.331 -63.167 -11.025 1.00 44.50 198 GLU A N 1
ATOM 1596 C CA . GLU A 1 198 ? 27.606 -63.827 -12.303 1.00 44.50 198 GLU A CA 1
ATOM 1597 C C . GLU A 1 198 ? 27.762 -65.332 -12.081 1.00 44.50 198 GLU A C 1
ATOM 1599 O O . GLU A 1 198 ? 28.855 -65.839 -11.845 1.00 44.50 198 GLU A O 1
ATOM 1604 N N . ASN A 1 199 ? 26.632 -66.044 -12.095 1.00 40.41 199 ASN A N 1
ATOM 1605 C CA . ASN A 1 199 ? 26.449 -67.273 -12.876 1.00 40.41 199 ASN A CA 1
ATOM 1606 C C . ASN A 1 199 ? 25.057 -67.856 -12.617 1.00 40.41 199 ASN A C 1
ATOM 1608 O O . ASN A 1 199 ? 24.909 -68.884 -11.971 1.00 40.41 199 ASN A O 1
ATOM 1612 N N . ASP A 1 200 ? 24.032 -67.199 -13.154 1.00 42.34 200 ASP A N 1
ATOM 1613 C CA . ASP A 1 200 ? 22.742 -67.841 -13.399 1.00 42.34 200 ASP A CA 1
ATOM 1614 C C . ASP A 1 200 ? 22.117 -67.222 -14.652 1.00 42.34 200 ASP A C 1
ATOM 1616 O O . ASP A 1 200 ? 21.432 -66.204 -14.588 1.00 42.34 200 ASP A O 1
ATOM 1620 N N . SER A 1 201 ? 22.443 -67.795 -15.818 1.00 37.78 201 SER A N 1
ATOM 1621 C CA . SER A 1 201 ? 21.547 -67.970 -16.982 1.00 37.78 201 SER A CA 1
ATOM 1622 C C . SER A 1 201 ? 22.326 -68.268 -18.272 1.00 37.78 201 SER A C 1
ATOM 1624 O O . SER A 1 201 ? 22.387 -67.466 -19.202 1.00 37.78 201 SER A O 1
ATOM 1626 N N . PHE A 1 202 ? 22.858 -69.489 -18.394 1.00 37.66 202 PHE A N 1
ATOM 1627 C CA . PHE A 1 202 ? 23.091 -70.054 -19.725 1.00 37.66 202 PHE A CA 1
ATOM 1628 C C . PHE A 1 202 ? 21.738 -70.451 -20.340 1.00 37.66 202 PHE A C 1
ATOM 1630 O O . PHE A 1 202 ? 21.136 -71.461 -19.990 1.00 37.66 202 PHE A O 1
ATOM 1637 N N . ALA A 1 203 ? 21.256 -69.566 -21.211 1.00 38.09 203 ALA A N 1
ATOM 1638 C CA . ALA A 1 203 ? 20.491 -69.813 -22.431 1.00 38.09 203 ALA A CA 1
ATOM 1639 C C . ALA A 1 203 ? 19.626 -71.092 -22.503 1.00 38.09 203 ALA A C 1
ATOM 1641 O O . ALA A 1 203 ? 20.080 -72.156 -22.923 1.00 38.09 203 ALA A O 1
ATOM 1642 N N . LYS A 1 204 ? 18.315 -70.937 -22.278 1.00 39.38 204 LYS A N 1
ATOM 1643 C CA . LYS A 1 204 ? 17.308 -71.729 -22.998 1.00 39.38 204 LYS A CA 1
ATOM 1644 C C . LYS A 1 204 ? 17.059 -71.065 -24.350 1.00 39.38 204 LYS A C 1
ATOM 1646 O O . LYS A 1 204 ? 16.463 -69.995 -24.397 1.00 39.38 204 LYS A O 1
ATOM 1651 N N . THR A 1 205 ? 17.476 -71.717 -25.430 1.00 38.50 205 THR A N 1
ATOM 1652 C CA . THR A 1 205 ? 16.896 -71.478 -26.758 1.00 38.50 205 THR A CA 1
ATOM 1653 C C . THR A 1 205 ? 16.384 -72.817 -27.268 1.00 38.50 205 THR A C 1
ATOM 1655 O O . THR A 1 205 ? 17.155 -73.667 -27.703 1.00 38.50 205 THR A O 1
ATOM 1658 N N . GLU A 1 206 ? 15.079 -73.029 -27.127 1.00 38.88 206 GLU A N 1
ATOM 1659 C CA . GLU A 1 206 ? 14.353 -74.096 -27.805 1.00 38.88 206 GLU A CA 1
ATOM 1660 C C . GLU A 1 206 ? 14.211 -73.719 -29.283 1.00 38.88 206 GLU A C 1
ATOM 1662 O O . GLU A 1 206 ? 13.616 -72.695 -29.608 1.00 38.88 206 GLU A O 1
ATOM 1667 N N . HIS A 1 207 ? 14.711 -74.563 -30.182 1.00 37.91 207 HIS A N 1
ATOM 1668 C CA . HIS A 1 207 ? 14.183 -74.654 -31.538 1.00 37.91 207 HIS A CA 1
ATOM 1669 C C . HIS A 1 207 ? 14.020 -76.128 -31.897 1.00 37.91 207 HIS A C 1
ATOM 1671 O O . HIS A 1 207 ? 14.982 -76.845 -32.162 1.00 37.91 207 HIS A O 1
ATOM 1677 N N . ALA A 1 208 ? 12.765 -76.566 -31.871 1.00 40.09 208 ALA A N 1
ATOM 1678 C CA . ALA A 1 208 ? 12.304 -77.798 -32.477 1.00 40.09 208 ALA A CA 1
ATOM 1679 C C . ALA A 1 208 ? 11.898 -77.518 -33.930 1.00 40.09 208 ALA A C 1
ATOM 1681 O O . ALA A 1 208 ? 11.105 -76.610 -34.160 1.00 40.09 208 ALA A O 1
ATOM 1682 N N . THR A 1 209 ? 12.364 -78.340 -34.873 1.00 43.19 209 THR A N 1
ATOM 1683 C CA . THR A 1 209 ? 11.595 -78.718 -36.072 1.00 43.19 209 THR A CA 1
ATOM 1684 C C . THR A 1 209 ? 12.052 -80.081 -36.592 1.00 43.19 209 THR A C 1
ATOM 1686 O O . THR A 1 209 ? 13.243 -80.355 -36.703 1.00 43.19 209 THR A O 1
ATOM 1689 N N . HIS A 1 210 ? 11.049 -80.907 -36.884 1.00 39.31 210 HIS A N 1
ATOM 1690 C CA . HIS A 1 210 ? 11.060 -82.271 -37.406 1.00 39.31 210 HIS A CA 1
ATOM 1691 C C . HIS A 1 210 ? 11.688 -82.450 -38.798 1.00 39.31 210 HIS A C 1
ATOM 1693 O O . HIS A 1 210 ? 11.302 -81.736 -39.724 1.00 39.31 210 HIS A O 1
ATOM 1699 N N . SER A 1 211 ? 12.466 -83.526 -38.967 1.00 37.47 211 SER A N 1
ATOM 1700 C CA . SER A 1 211 ? 12.254 -84.694 -39.869 1.00 37.47 211 SER A CA 1
ATOM 1701 C C . SER A 1 211 ? 13.584 -85.250 -40.361 1.00 37.47 211 SER A C 1
ATOM 1703 O O . SER A 1 211 ? 14.375 -84.458 -40.914 1.00 37.47 211 SER A O 1
#

Sequence (211 aa):
MSTLLSVRQQQPKKPDQTELEYEDMTLLKTFGQLYEKFQQKALTKDEEKEYEDVRGQVFARHMLAGGAMSESHADSDRKHLIGRVHRELRAEYGDESVTKKILIDRLASAYSMALSYERYFASMKYSLDANGRAKTNLFPPSIMKEMRMGIESSNDQIIRFVQALRDINRPPITVKTKNAFFAQNQQVNQGVPPRDLENDSFAKTEHATHS

Foldseek 3Di:
DQLLVVLCVVDPDDPPDDPVNVVLVSLVVSLVVLVVCVVVVNDDPVSVVVNVVSVVVNVVVCCLVQLVVLLVLADPVCSVVLSVQLVVQCVVLPDPDSLSSVLSSQLSNLVRQLVVLVVVLQCQQWDADPVRDTDGHPDPVVVNVVSVVSNVVSVVSNVVSVVVSCCVRPNDDDCVVVVVVVVVVVVVVVPDDDDDDPDPDDDDDDDDDDD

pLDDT: mean 81.25, std 16.54, range [37.47, 96.62]

Secondary structure (DSSP, 8-state):
--HHHHHHHHSPPPTT--HHHHHHHHHHHHHHHHHHHHHTT---HHHHHHHHHHHHHHHHHHHHHHSHHHHHHS-TTTHHHHHHHHHHHHHHH---SHHHHHHHHHHHHHHHHHHHHHHHHHHHHEEE-TTS-EEE----HHHHHHHHHHHHHHHHHHHHHHHHHHHHHS----HHHHHHHHHHHHHHHTSS-------S-----------

Radius of gyration: 32.51 Å; chains: 1; bounding box: 59×105×70 Å